Protein AF-A0A8J6K9D9-F1 (afdb_monomer_lite)

Structure (mmCIF, N/CA/C/O backbone):
data_AF-A0A8J6K9D9-F1
#
_entry.id   AF-A0A8J6K9D9-F1
#
loop_
_atom_site.group_PDB
_atom_site.id
_atom_site.type_symbol
_atom_site.label_atom_id
_atom_site.label_alt_id
_atom_site.label_comp_id
_atom_site.label_asym_id
_atom_site.label_entity_id
_atom_site.label_seq_id
_atom_site.pdbx_PDB_ins_code
_atom_site.Cartn_x
_atom_site.Cartn_y
_atom_site.Cartn_z
_atom_site.occupancy
_atom_site.B_iso_or_equiv
_atom_site.auth_seq_id
_atom_site.auth_comp_id
_atom_site.auth_asym_id
_atom_site.auth_atom_id
_atom_site.pdbx_PDB_model_num
ATOM 1 N N . MET A 1 1 ? 5.621 20.923 45.044 1.00 34.06 1 MET A N 1
ATOM 2 C CA . MET A 1 1 ? 5.641 19.474 44.763 1.00 34.06 1 MET A CA 1
ATOM 3 C C . MET A 1 1 ? 4.723 19.268 43.571 1.00 34.06 1 MET A C 1
ATOM 5 O O . MET A 1 1 ? 3.536 19.011 43.728 1.00 34.06 1 MET A O 1
ATOM 9 N N . GLU A 1 2 ? 5.248 19.595 42.393 1.00 29.89 2 GLU A N 1
ATOM 10 C CA . GLU A 1 2 ? 4.516 19.539 41.132 1.00 29.89 2 GLU A CA 1
ATOM 11 C C . GLU A 1 2 ? 4.340 18.068 40.766 1.00 29.89 2 GLU A C 1
ATOM 13 O O . GLU A 1 2 ? 5.304 17.343 40.539 1.00 29.89 2 GLU A O 1
ATOM 18 N N . SER A 1 3 ? 3.091 17.612 40.804 1.00 33.38 3 SER A N 1
ATOM 19 C CA . SER A 1 3 ? 2.685 16.344 40.217 1.00 33.38 3 SER A CA 1
ATOM 20 C C . SER A 1 3 ? 2.949 16.443 38.721 1.00 33.38 3 SER A C 1
ATOM 22 O O . SER A 1 3 ? 2.169 17.082 38.015 1.00 33.38 3 SER A O 1
ATOM 24 N N . GLU A 1 4 ? 4.019 15.807 38.245 1.00 34.53 4 GLU A N 1
ATOM 25 C CA . GLU A 1 4 ? 4.200 15.488 36.833 1.00 34.53 4 GLU A CA 1
ATOM 26 C C . GLU A 1 4 ? 2.882 14.930 36.296 1.00 34.53 4 GLU A C 1
ATOM 28 O O . GLU A 1 4 ? 2.429 13.841 36.664 1.00 34.53 4 GLU A O 1
ATOM 33 N N . ALA A 1 5 ? 2.212 15.729 35.469 1.00 38.12 5 ALA A N 1
ATOM 34 C CA . ALA A 1 5 ? 1.052 15.291 34.733 1.00 38.12 5 ALA A CA 1
ATOM 35 C C . ALA A 1 5 ? 1.533 14.169 33.816 1.00 38.12 5 ALA A C 1
ATOM 37 O O . ALA A 1 5 ? 2.115 14.433 32.766 1.00 38.12 5 ALA A O 1
ATOM 38 N N . ARG A 1 6 ? 1.331 12.914 34.236 1.00 42.56 6 ARG A N 1
ATOM 39 C CA . ARG A 1 6 ? 1.471 11.747 33.363 1.00 42.56 6 ARG A CA 1
ATOM 40 C C . ARG A 1 6 ? 0.695 12.073 32.096 1.00 42.56 6 ARG A C 1
ATOM 42 O O . ARG A 1 6 ? -0.532 12.161 32.141 1.00 42.56 6 ARG A O 1
ATOM 49 N N . CYS A 1 7 ? 1.411 12.336 31.007 1.00 45.34 7 CYS A N 1
ATOM 50 C CA . CYS A 1 7 ? 0.802 12.647 29.728 1.00 45.34 7 CYS A CA 1
ATOM 51 C C . CYS A 1 7 ? -0.131 11.475 29.399 1.00 45.34 7 CYS A C 1
ATOM 53 O O . CYS A 1 7 ? 0.315 10.329 29.324 1.00 45.34 7 CYS A O 1
ATOM 55 N N . ALA A 1 8 ? -1.441 11.727 29.370 1.00 65.12 8 ALA A N 1
ATOM 56 C CA . ALA A 1 8 ? -2.425 10.669 29.211 1.00 65.12 8 ALA A CA 1
ATOM 57 C C . ALA A 1 8 ? -2.228 10.052 27.824 1.00 65.12 8 ALA A C 1
ATOM 59 O O . ALA A 1 8 ? -2.402 10.738 26.820 1.00 65.12 8 ALA A O 1
ATOM 60 N N . ALA A 1 9 ? -1.834 8.778 27.771 1.00 78.25 9 ALA A N 1
ATOM 61 C CA . ALA A 1 9 ? -1.640 8.082 26.506 1.00 78.25 9 ALA A CA 1
ATOM 62 C C . ALA A 1 9 ? -2.929 8.136 25.655 1.00 78.25 9 ALA A C 1
ATOM 64 O O . ALA A 1 9 ? -4.034 8.113 26.219 1.00 78.25 9 ALA A O 1
ATOM 65 N N . PRO A 1 10 ? -2.810 8.230 24.318 1.00 84.69 10 PRO A N 1
ATOM 66 C CA . PRO A 1 10 ? -3.967 8.322 23.438 1.00 84.69 10 PRO A CA 1
ATOM 67 C C . PRO A 1 10 ? -4.852 7.080 23.546 1.00 84.69 10 PRO A C 1
ATOM 69 O O . PRO A 1 10 ? -4.366 5.960 23.671 1.00 84.69 10 PRO A O 1
ATOM 72 N N . LEU A 1 11 ? -6.164 7.280 23.461 1.00 87.12 11 LEU A N 1
ATOM 73 C CA . LEU A 1 11 ? -7.151 6.207 23.522 1.00 87.12 11 LEU A CA 1
ATOM 74 C C . LEU A 1 11 ? -7.176 5.425 22.202 1.00 87.12 11 LEU A C 1
ATOM 76 O O . LEU A 1 11 ? -7.688 5.906 21.191 1.00 87.12 11 LEU A O 1
ATOM 80 N N . ARG A 1 12 ? -6.638 4.205 22.183 1.00 84.75 12 ARG A N 1
ATOM 81 C CA . ARG A 1 12 ? -6.626 3.357 20.978 1.00 84.75 12 ARG A CA 1
ATOM 82 C C . ARG A 1 12 ? -7.582 2.180 21.149 1.00 84.75 12 ARG A C 1
ATOM 84 O O . ARG A 1 12 ? -7.548 1.479 22.160 1.00 84.75 12 ARG A O 1
ATOM 91 N N . VAL A 1 13 ? -8.415 1.928 20.133 1.00 84.62 13 VAL A N 1
ATOM 92 C CA . VAL A 1 13 ? -9.390 0.820 20.147 1.00 84.62 13 VAL A CA 1
ATOM 93 C C . VAL A 1 13 ? -8.676 -0.519 20.324 1.00 84.62 13 VAL A C 1
ATOM 95 O O . VAL A 1 13 ? -9.020 -1.272 21.225 1.00 84.62 13 VAL A O 1
ATOM 98 N N . PHE A 1 14 ? -7.630 -0.786 19.538 1.00 82.00 14 PHE A N 1
ATOM 99 C CA . PHE A 1 14 ? -6.874 -2.038 19.627 1.00 82.00 14 PHE A CA 1
ATOM 100 C C . PHE A 1 14 ? -6.308 -2.299 21.034 1.00 82.00 14 PHE A C 1
ATOM 102 O O . PHE A 1 14 ? -6.502 -3.379 21.590 1.00 82.00 14 PHE A O 1
ATOM 109 N N . GLU A 1 15 ? -5.665 -1.301 21.648 1.00 83.12 15 GLU A N 1
ATOM 110 C CA . GLU A 1 15 ? -5.120 -1.414 23.008 1.00 83.12 15 GLU A CA 1
ATOM 111 C C . GLU A 1 15 ? -6.223 -1.608 24.050 1.00 83.12 15 GLU A C 1
ATOM 113 O O . GLU A 1 15 ? -6.080 -2.443 24.944 1.00 83.12 15 GLU A O 1
ATOM 118 N N . THR A 1 16 ? -7.344 -0.898 23.893 1.00 87.00 16 THR A N 1
ATOM 119 C CA . THR A 1 16 ? -8.537 -1.052 24.734 1.00 87.00 16 THR A CA 1
ATOM 120 C C . THR A 1 16 ? -9.044 -2.489 24.691 1.00 87.00 16 THR A C 1
ATOM 122 O O . THR A 1 16 ? -9.198 -3.119 25.736 1.00 87.00 16 THR A O 1
ATOM 125 N N . LEU A 1 17 ? -9.248 -3.040 23.491 1.00 86.06 17 LEU A N 1
ATOM 126 C CA . LEU A 1 17 ? -9.729 -4.411 23.323 1.00 86.06 17 LEU A CA 1
ATOM 127 C C . LEU A 1 17 ? -8.737 -5.434 23.886 1.00 86.06 17 LEU A C 1
ATOM 129 O O . LEU A 1 17 ? -9.157 -6.394 24.534 1.00 86.06 17 LEU A O 1
ATOM 133 N N . ARG A 1 18 ? -7.430 -5.212 23.699 1.00 85.00 18 ARG A N 1
ATOM 134 C CA . ARG A 1 18 ? -6.374 -6.065 24.261 1.00 85.00 18 ARG A CA 1
ATOM 135 C C . ARG A 1 18 ? -6.422 -6.084 25.789 1.00 85.00 18 ARG A C 1
ATOM 137 O O . ARG A 1 18 ? -6.436 -7.160 26.377 1.00 85.00 18 ARG A O 1
ATOM 144 N N . LEU A 1 19 ? -6.470 -4.913 26.428 1.00 86.69 19 LEU A N 1
ATOM 145 C CA . LEU A 1 19 ? -6.502 -4.779 27.889 1.00 86.69 19 LEU A CA 1
ATOM 146 C C . LEU A 1 19 ? -7.775 -5.378 28.496 1.00 86.69 19 LEU A C 1
ATOM 148 O O . LEU A 1 19 ? -7.697 -6.105 29.487 1.00 86.69 19 LEU A O 1
ATOM 152 N N . LEU A 1 20 ? -8.932 -5.124 27.878 1.00 87.31 20 LEU A N 1
ATOM 153 C CA . LEU A 1 20 ? -10.200 -5.733 28.277 1.00 87.31 20 LEU A CA 1
ATOM 154 C C . LEU A 1 20 ? -10.157 -7.263 28.140 1.00 87.31 20 LEU A C 1
ATOM 156 O O . LEU A 1 20 ? -10.609 -7.979 29.035 1.00 87.31 20 LEU A O 1
ATOM 160 N N . GLY A 1 21 ? -9.575 -7.768 27.048 1.00 86.44 21 GLY A N 1
ATOM 161 C CA . GLY A 1 21 ? -9.359 -9.197 26.825 1.00 86.44 21 GLY A CA 1
ATOM 162 C C . GLY A 1 21 ? -8.484 -9.823 27.909 1.00 86.44 21 GLY A C 1
ATOM 163 O O . GLY A 1 21 ? -8.874 -10.827 28.499 1.00 86.44 21 GLY A O 1
ATOM 164 N N . THR A 1 22 ? -7.349 -9.201 28.240 1.00 84.25 22 THR A N 1
ATOM 165 C CA . THR A 1 22 ? -6.467 -9.662 29.325 1.00 84.25 22 THR A CA 1
ATOM 166 C C . THR A 1 22 ? -7.175 -9.654 30.682 1.00 84.25 22 THR A C 1
ATOM 168 O O . THR A 1 22 ? -7.016 -10.589 31.464 1.00 84.25 22 THR A O 1
ATOM 171 N N . ALA A 1 23 ? -7.982 -8.630 30.969 1.00 84.31 23 ALA A N 1
ATOM 172 C CA . ALA A 1 23 ? -8.730 -8.555 32.221 1.00 84.31 23 ALA A CA 1
ATOM 173 C C . ALA A 1 23 ? -9.795 -9.661 32.343 1.00 84.31 23 ALA A C 1
ATOM 175 O O . ALA A 1 23 ? -9.994 -10.179 33.440 1.00 84.31 23 ALA A O 1
ATOM 176 N N . LEU A 1 24 ? -10.423 -10.061 31.231 1.00 82.19 24 LEU A N 1
ATOM 177 C CA . LEU A 1 24 ? -11.357 -11.193 31.184 1.00 82.19 24 LEU A CA 1
ATOM 178 C C . LEU A 1 24 ? -10.673 -12.566 31.304 1.00 82.19 24 LEU A C 1
ATOM 180 O O . LEU A 1 24 ? -11.309 -13.516 31.750 1.00 82.19 24 LEU A O 1
ATOM 184 N N . GLN A 1 25 ? -9.394 -12.677 30.937 1.00 77.06 25 GLN A N 1
ATOM 185 C CA . GLN A 1 25 ? -8.625 -13.932 30.924 1.00 77.06 25 GLN A CA 1
ATOM 186 C C . GLN A 1 25 ? -8.034 -14.337 32.283 1.00 77.06 25 GLN A C 1
ATOM 188 O O . GLN A 1 25 ? -7.424 -15.395 32.384 1.00 77.06 25 GLN A O 1
ATOM 193 N N . SER A 1 26 ? -8.195 -13.550 33.353 1.00 62.31 26 SER A N 1
ATOM 194 C CA . SER A 1 26 ? -7.623 -13.887 34.673 1.00 62.31 26 SER A CA 1
ATOM 195 C C . SER A 1 26 ? -8.334 -15.032 35.421 1.00 62.31 26 SER A C 1
ATOM 197 O O . SER A 1 26 ? -8.149 -15.180 36.624 1.00 62.31 26 SER A O 1
ATOM 199 N N . SER A 1 27 ? -9.138 -15.827 34.716 1.00 53.22 27 SER A N 1
ATOM 200 C CA . SER A 1 27 ? -9.719 -17.099 35.147 1.00 53.22 27 SER A CA 1
ATOM 201 C C . SER A 1 27 ? -9.076 -18.194 34.293 1.00 53.22 27 SER A C 1
ATOM 203 O O . SER A 1 27 ? -8.923 -18.004 33.092 1.00 53.22 27 SER A O 1
ATOM 205 N N . SER A 1 28 ? -8.651 -19.299 34.901 1.00 52.38 28 SER A N 1
ATOM 206 C CA . SER A 1 28 ? -7.779 -20.372 34.387 1.00 52.38 28 SER A CA 1
ATOM 207 C C . SER A 1 28 ? -8.279 -21.163 33.152 1.00 52.38 28 SER A C 1
ATOM 209 O O . SER A 1 28 ? -8.227 -22.392 33.145 1.00 52.38 28 SER A O 1
ATOM 211 N N . ALA A 1 29 ? -8.743 -20.497 32.093 1.00 46.12 29 ALA A N 1
ATOM 212 C CA . ALA A 1 29 ? -9.270 -21.098 30.869 1.00 46.12 29 ALA A CA 1
ATOM 213 C C . ALA A 1 29 ? -8.557 -20.554 29.611 1.00 46.12 29 ALA A C 1
ATOM 215 O O . ALA A 1 29 ? -8.327 -19.346 29.511 1.00 46.12 29 ALA A O 1
ATOM 216 N N . PRO A 1 30 ? -8.241 -21.396 28.605 1.00 46.53 30 PRO A N 1
ATOM 217 C CA . PRO A 1 30 ? -7.758 -20.918 27.320 1.00 46.53 30 PRO A CA 1
ATOM 218 C C . PRO A 1 30 ? -8.932 -20.503 26.420 1.00 46.53 30 PRO A C 1
ATOM 220 O O . PRO A 1 30 ? -9.792 -21.311 26.080 1.00 46.53 30 PRO A O 1
ATOM 223 N N . SER A 1 31 ? -8.957 -19.238 25.999 1.00 55.81 31 SER A N 1
ATOM 224 C CA . SER A 1 31 ? -9.104 -18.804 24.595 1.00 55.81 31 SER A CA 1
ATOM 225 C C . SER A 1 31 ? -9.381 -17.298 24.504 1.00 55.81 31 SER A C 1
ATOM 227 O O . SER A 1 31 ? -9.876 -16.653 25.427 1.00 55.81 31 SER A O 1
ATOM 229 N N . THR A 1 32 ? -8.984 -16.730 23.370 1.00 64.94 32 THR A N 1
ATOM 230 C CA . THR A 1 32 ? -9.041 -15.320 22.978 1.00 64.94 32 THR A CA 1
ATOM 231 C C . THR A 1 32 ? -10.457 -14.757 23.087 1.00 64.94 32 THR A C 1
ATOM 233 O O . THR A 1 32 ? -11.282 -14.910 22.186 1.00 64.94 32 THR A O 1
ATOM 236 N N . VAL A 1 33 ? -10.754 -14.070 24.190 1.00 60.16 33 VAL A N 1
ATOM 237 C CA . VAL A 1 33 ? -12.019 -13.345 24.317 1.00 60.16 33 VAL A CA 1
ATOM 238 C C . VAL A 1 33 ? -12.046 -12.189 23.318 1.00 60.16 33 VAL A C 1
ATOM 240 O O . VAL A 1 33 ? -11.258 -11.248 23.408 1.00 60.16 33 VAL A O 1
ATOM 243 N N . TRP A 1 34 ? -12.960 -12.280 22.353 1.00 76.75 34 TRP A N 1
ATOM 244 C CA . TRP A 1 34 ? -13.127 -11.301 21.286 1.00 76.75 34 TRP A CA 1
ATOM 245 C C . TRP A 1 34 ? -14.214 -10.288 21.637 1.00 76.75 34 TRP A C 1
ATOM 247 O O . TRP A 1 34 ? -15.398 -10.624 21.748 1.00 76.75 34 TRP A O 1
ATOM 257 N N . PHE A 1 35 ? -13.819 -9.027 21.744 1.00 81.19 35 PHE A N 1
ATOM 258 C CA . PHE A 1 35 ? -14.748 -7.911 21.808 1.00 81.19 35 PHE A CA 1
ATOM 259 C C . PHE A 1 35 ? -15.144 -7.486 20.397 1.00 81.19 35 PHE A C 1
ATOM 261 O O . PHE A 1 35 ? -14.298 -7.227 19.544 1.00 81.19 35 PHE A O 1
ATOM 268 N N . LYS A 1 36 ? -16.448 -7.386 20.154 1.00 82.88 36 LYS A N 1
ATOM 269 C CA . LYS A 1 36 ? -17.002 -6.767 18.951 1.00 82.88 36 LYS A CA 1
ATOM 270 C C . LYS A 1 36 ? -17.314 -5.306 19.230 1.00 82.88 36 LYS A C 1
ATOM 272 O O . LYS A 1 36 ? -17.946 -4.987 20.239 1.00 82.88 36 LYS A O 1
ATOM 277 N N . GLU A 1 37 ? -16.927 -4.440 18.302 1.00 82.25 37 GLU A N 1
ATOM 278 C CA . GLU A 1 37 ? -17.410 -3.064 18.262 1.00 82.25 37 GLU A CA 1
ATOM 279 C C . GLU A 1 37 ? -18.925 -3.029 18.043 1.00 82.25 37 GLU A C 1
ATOM 281 O O . GLU A 1 37 ? -19.524 -3.900 17.397 1.00 82.25 37 GLU A O 1
ATOM 286 N N . SER A 1 38 ? -19.570 -2.017 18.613 1.00 82.88 38 SER A N 1
ATOM 287 C CA . SER A 1 38 ? -21.011 -1.852 18.472 1.00 82.88 38 SER A CA 1
ATOM 288 C C . SER A 1 38 ? -21.385 -1.328 17.095 1.00 82.88 38 SER A C 1
ATOM 290 O O . SER A 1 38 ? -20.950 -0.266 16.670 1.00 82.88 38 SER A O 1
ATOM 292 N N . SER A 1 39 ? -22.304 -2.027 16.430 1.00 82.81 39 SER A N 1
ATOM 293 C CA . SER A 1 39 ? -22.980 -1.504 15.240 1.00 82.81 39 SER A CA 1
ATOM 294 C C . SER A 1 39 ? -23.718 -0.196 15.555 1.00 82.81 39 SER A C 1
ATOM 296 O O . SER A 1 39 ? -24.252 -0.062 16.660 1.00 82.81 39 SER A O 1
ATOM 298 N N . GLN A 1 40 ? -23.926 0.662 14.553 1.00 80.06 40 GLN A N 1
ATOM 299 C CA . GLN A 1 40 ? -24.676 1.925 14.672 1.00 80.06 40 GLN A CA 1
ATOM 300 C C . GLN A 1 40 ? -26.009 1.798 15.437 1.00 80.06 40 GLN A C 1
ATOM 302 O O . GLN A 1 40 ? -26.300 2.602 16.319 1.00 80.06 40 GLN A O 1
ATOM 307 N N . LYS A 1 41 ? -26.785 0.735 15.177 1.00 84.00 41 LYS A N 1
ATOM 308 C CA . LYS A 1 41 ? -28.085 0.477 15.833 1.00 84.00 41 LYS A CA 1
ATOM 309 C C . LYS A 1 41 ? -27.993 0.266 17.352 1.00 84.00 41 LYS A C 1
ATOM 311 O O . LYS A 1 41 ? -28.977 0.457 18.055 1.00 84.00 41 LYS A O 1
ATOM 316 N N . ASN A 1 42 ? -26.823 -0.121 17.861 1.00 84.88 42 ASN A N 1
ATOM 317 C CA . ASN A 1 42 ? -26.604 -0.505 19.256 1.00 84.88 42 ASN A CA 1
ATOM 318 C C . ASN A 1 42 ? -25.796 0.529 20.053 1.00 84.88 42 ASN A C 1
ATOM 320 O O . ASN A 1 42 ? -25.653 0.366 21.267 1.00 84.88 42 ASN A O 1
ATOM 324 N N . LEU A 1 43 ? -25.345 1.617 19.415 1.00 83.44 43 LEU A N 1
ATOM 325 C CA . LEU A 1 43 ? -24.549 2.665 20.058 1.00 83.44 43 LEU A CA 1
ATOM 326 C C . LEU A 1 43 ? -25.282 3.364 21.204 1.00 83.44 43 LEU A C 1
ATOM 328 O O . LEU A 1 43 ? -24.640 4.004 22.013 1.00 83.44 43 LEU A O 1
ATOM 332 N N . ARG A 1 44 ? -26.606 3.273 21.350 1.00 83.44 44 ARG A N 1
ATOM 333 C CA . ARG A 1 44 ? -27.269 3.797 22.564 1.00 83.44 44 ARG A CA 1
ATOM 334 C C . ARG A 1 44 ? -27.066 2.905 23.790 1.00 83.44 44 ARG A C 1
ATOM 336 O O . ARG A 1 44 ? -27.146 3.387 24.911 1.00 83.44 44 ARG A O 1
ATOM 343 N N . SER A 1 45 ? -26.822 1.617 23.565 1.00 84.50 45 SER A N 1
ATOM 344 C CA . SER A 1 45 ? -26.870 0.574 24.593 1.00 84.50 45 SER A CA 1
ATOM 345 C C . SER A 1 45 ? -25.503 0.049 25.022 1.00 84.50 45 SER A C 1
ATOM 347 O O . SER A 1 45 ? -25.393 -0.465 26.129 1.00 84.50 45 SER A O 1
ATOM 349 N N . ARG A 1 46 ? -24.469 0.146 24.178 1.00 89.19 46 ARG A N 1
ATOM 350 C CA . ARG A 1 46 ? -23.113 -0.339 24.478 1.00 89.19 46 ARG A CA 1
ATOM 351 C C . ARG A 1 46 ? -22.080 0.263 23.528 1.00 89.19 46 ARG A C 1
ATOM 353 O O . ARG A 1 46 ? -22.451 0.823 22.495 1.00 89.19 46 ARG A O 1
ATOM 360 N N . ASP A 1 47 ? -20.811 0.122 23.889 1.00 92.12 47 ASP A N 1
ATOM 361 C CA . ASP A 1 47 ? -19.657 0.473 23.056 1.00 92.12 47 ASP A CA 1
ATOM 362 C C . ASP A 1 47 ? -18.974 -0.799 22.543 1.00 92.12 47 ASP A C 1
ATOM 364 O O . ASP A 1 47 ? -18.775 -0.945 21.335 1.00 92.12 47 ASP A O 1
ATOM 368 N N . PHE A 1 48 ? -18.790 -1.794 23.416 1.00 92.50 48 PHE A N 1
ATOM 369 C CA . PHE A 1 48 ? -18.295 -3.121 23.044 1.00 92.50 48 PHE A CA 1
ATOM 370 C C . PHE A 1 48 ? -19.223 -4.239 23.531 1.00 92.50 48 PHE A C 1
ATOM 372 O O . PHE A 1 48 ? -20.002 -4.068 24.473 1.00 92.50 48 PHE A O 1
ATOM 379 N N . LEU A 1 49 ? -19.136 -5.398 22.879 1.00 92.12 49 LEU A N 1
ATOM 380 C CA . LEU A 1 49 ? -19.864 -6.613 23.238 1.00 92.12 49 LEU A CA 1
ATOM 381 C C . LEU A 1 49 ? -18.933 -7.821 23.163 1.00 92.12 49 LEU A C 1
ATOM 383 O O . LEU A 1 49 ? -18.325 -8.057 22.120 1.00 92.12 49 LEU A O 1
ATOM 387 N N . VAL A 1 50 ? -18.927 -8.647 24.204 1.00 91.56 50 VAL A N 1
ATOM 388 C CA . VAL A 1 50 ? -18.473 -10.036 24.095 1.00 91.56 50 VAL A CA 1
ATOM 389 C C . VAL A 1 50 ? -19.706 -10.919 23.914 1.00 91.56 50 VAL A C 1
ATOM 391 O O . VAL A 1 50 ? -20.512 -11.016 24.843 1.00 91.56 50 VAL A O 1
ATOM 394 N N . PRO A 1 51 ? -19.909 -11.542 22.739 1.00 90.38 51 PRO A N 1
ATOM 395 C CA . PRO A 1 51 ? -21.091 -12.361 22.496 1.00 90.38 51 PRO A CA 1
ATOM 396 C C . PRO A 1 51 ? -21.189 -13.534 23.477 1.00 90.38 51 PRO A C 1
ATOM 398 O O . PRO A 1 51 ? -20.178 -14.173 23.769 1.00 90.38 51 PRO A O 1
ATOM 401 N N . ARG A 1 52 ? -22.405 -13.894 23.909 1.00 90.56 52 ARG A N 1
ATOM 402 C CA . ARG A 1 52 ? -22.632 -15.030 24.828 1.00 90.56 52 ARG A CA 1
ATOM 403 C C . ARG A 1 52 ? -22.010 -16.332 24.316 1.00 90.56 52 ARG A C 1
ATOM 405 O O . ARG A 1 52 ? -21.417 -17.072 25.087 1.00 90.56 52 ARG A O 1
ATOM 412 N N . GLY A 1 53 ? -22.092 -16.587 23.008 1.00 87.75 53 GLY A N 1
ATOM 413 C CA . GLY A 1 53 ? -21.457 -17.752 22.382 1.00 87.75 53 GLY A CA 1
ATOM 414 C C . GLY A 1 53 ? -19.932 -17.770 22.528 1.00 87.75 53 GLY A C 1
ATOM 415 O O . GLY A 1 53 ? -19.364 -18.831 22.736 1.00 87.75 53 GLY A O 1
ATOM 416 N N . THR A 1 54 ? -19.277 -16.607 22.490 1.00 87.69 54 THR A N 1
ATOM 417 C CA . THR A 1 54 ? -17.831 -16.479 22.736 1.00 87.69 54 THR A CA 1
ATOM 418 C C . THR A 1 54 ? -17.508 -16.656 24.216 1.00 87.69 54 THR A C 1
ATOM 420 O O . THR A 1 54 ? -16.527 -17.313 24.547 1.00 87.69 54 THR A O 1
ATOM 423 N N . LEU A 1 55 ? -18.352 -16.126 25.110 1.00 88.06 55 LEU A N 1
ATOM 424 C CA . LEU A 1 55 ? -18.187 -16.300 26.555 1.00 88.06 55 LEU A CA 1
ATOM 425 C C . LEU A 1 55 ? -18.246 -17.769 26.975 1.00 88.06 55 LEU A C 1
ATOM 427 O O . LEU A 1 55 ? -17.512 -18.140 27.880 1.00 88.06 55 LEU A O 1
ATOM 431 N N . LYS A 1 56 ? -19.039 -18.610 26.297 1.00 87.81 56 LYS A N 1
ATOM 432 C CA . LYS A 1 56 ? -19.133 -20.055 26.581 1.00 87.81 56 LYS A CA 1
ATOM 433 C C . LYS A 1 56 ? -17.808 -20.813 26.494 1.00 87.81 56 LYS A C 1
ATOM 435 O O . LYS A 1 56 ? -17.677 -21.859 27.118 1.00 87.81 56 LYS A O 1
ATOM 440 N N . ASN A 1 57 ? -16.823 -20.278 25.773 1.00 83.25 57 ASN A N 1
ATOM 441 C CA . ASN A 1 57 ? -15.489 -20.872 25.700 1.00 83.25 57 ASN A CA 1
ATOM 442 C C . ASN A 1 57 ? -14.691 -20.698 27.003 1.00 83.25 57 ASN A C 1
ATOM 444 O O . ASN A 1 57 ? -13.768 -21.464 27.261 1.00 83.25 57 ASN A O 1
ATOM 448 N N . SER A 1 58 ? -15.025 -19.686 27.807 1.00 81.81 58 SER A N 1
ATOM 449 C CA . SER A 1 58 ? -14.311 -19.332 29.044 1.00 81.81 58 SER A CA 1
ATOM 450 C C . SER A 1 58 ? -15.187 -19.459 30.295 1.00 81.81 58 SER A C 1
ATOM 452 O O . SER A 1 58 ? -14.670 -19.653 31.390 1.00 81.81 58 SER A O 1
ATOM 454 N N . PHE A 1 59 ? -16.508 -19.371 30.136 1.00 85.81 59 PHE A N 1
ATOM 455 C CA . PHE A 1 59 ? -17.510 -19.418 31.194 1.00 85.81 59 PHE A CA 1
ATOM 456 C C . PHE A 1 59 ? -18.652 -20.338 30.740 1.00 85.81 59 PHE A C 1
ATOM 458 O O . PHE A 1 59 ? -19.379 -19.945 29.831 1.00 85.81 59 PHE A O 1
ATOM 465 N N . PRO A 1 60 ? -18.841 -21.534 31.328 1.00 83.69 60 PRO A N 1
ATOM 466 C CA . PRO A 1 60 ? -19.770 -22.556 30.820 1.00 83.69 60 PRO A CA 1
ATOM 467 C C . PRO A 1 60 ? -21.195 -22.055 30.538 1.00 83.69 60 PRO A C 1
ATOM 469 O O . PRO A 1 60 ? -21.785 -22.385 29.507 1.00 83.69 60 PRO A O 1
ATOM 472 N N . ASP A 1 61 ? -21.714 -21.176 31.395 1.00 85.94 61 ASP A N 1
ATOM 473 C CA . ASP A 1 61 ? -23.060 -20.616 31.245 1.00 85.94 61 ASP A CA 1
ATOM 474 C C . ASP A 1 61 ? -23.126 -19.465 30.226 1.00 85.94 61 ASP A C 1
ATOM 476 O O . ASP A 1 61 ? -24.205 -19.044 29.803 1.00 85.94 61 ASP A O 1
ATOM 480 N N . GLY A 1 62 ? -21.979 -18.972 29.757 1.00 86.75 62 GLY A N 1
ATOM 481 C CA . GLY A 1 62 ? -21.858 -17.754 28.957 1.00 86.75 62 GLY A CA 1
ATOM 482 C C . GLY A 1 62 ? -22.044 -16.479 29.787 1.00 86.75 62 GLY A C 1
ATOM 483 O O . GLY A 1 62 ? -22.402 -15.434 29.236 1.00 86.75 62 GLY A O 1
ATOM 484 N N . GLU A 1 63 ? -21.835 -16.573 31.100 1.00 89.06 63 GLU A N 1
ATOM 485 C CA . GLU A 1 63 ? -22.011 -15.488 32.065 1.00 89.06 63 GLU A CA 1
ATOM 486 C C . GLU A 1 63 ? -20.701 -15.186 32.773 1.00 89.06 63 GLU A C 1
ATOM 488 O O . GLU A 1 63 ? -19.989 -16.092 33.203 1.00 89.06 63 GLU A O 1
ATOM 493 N N . VAL A 1 64 ? -20.364 -13.902 32.850 1.00 88.88 64 VAL A N 1
ATOM 494 C CA . VAL A 1 64 ? -19.111 -13.461 33.460 1.00 88.88 64 VAL A CA 1
ATOM 495 C C . VAL A 1 64 ? -19.320 -13.310 34.970 1.00 88.88 64 VAL A C 1
ATOM 497 O O . VAL A 1 64 ? -20.256 -12.613 35.369 1.00 88.88 64 VAL A O 1
ATOM 500 N N . PRO A 1 65 ? -18.467 -13.919 35.814 1.00 90.50 65 PRO A N 1
ATOM 501 C CA . PRO A 1 65 ? -18.544 -13.780 37.265 1.00 90.50 65 PRO A CA 1
ATOM 502 C C . PRO A 1 65 ? -18.536 -12.316 37.732 1.00 90.50 65 PRO A C 1
ATOM 504 O O . PRO A 1 65 ? -17.879 -11.456 37.136 1.00 90.50 65 PRO A O 1
ATOM 507 N N . ALA A 1 66 ? -19.267 -12.024 38.811 1.00 90.69 66 ALA A N 1
ATOM 508 C CA . ALA A 1 66 ? -19.458 -10.658 39.304 1.00 90.69 66 ALA A CA 1
ATOM 509 C C . ALA A 1 66 ? -18.139 -9.974 39.709 1.00 90.69 66 ALA A C 1
ATOM 511 O O . ALA A 1 66 ? -17.957 -8.787 39.451 1.00 90.69 66 ALA A O 1
ATOM 512 N N . ASP A 1 67 ? -17.195 -10.721 40.278 1.00 89.88 67 ASP A N 1
ATOM 513 C CA . ASP A 1 67 ? -15.853 -10.246 40.629 1.00 89.88 67 ASP A CA 1
ATOM 514 C C . ASP A 1 67 ? -15.049 -9.812 39.392 1.00 89.88 67 ASP A C 1
ATOM 516 O O . ASP A 1 67 ? -14.371 -8.782 39.416 1.00 89.88 67 ASP A O 1
ATOM 520 N N . VAL A 1 68 ? -15.184 -10.533 38.275 1.00 88.62 68 VAL A N 1
ATOM 521 C CA . VAL A 1 68 ? -14.560 -10.167 36.996 1.00 88.62 68 VAL A CA 1
ATOM 522 C C . VAL A 1 68 ? -15.226 -8.921 36.399 1.00 88.62 68 VAL A C 1
ATOM 524 O O . VAL A 1 68 ? -14.535 -8.046 35.873 1.00 88.62 68 VAL A O 1
ATOM 527 N N . ILE A 1 69 ? -16.553 -8.790 36.513 1.00 91.12 69 ILE A N 1
ATOM 528 C CA . ILE A 1 69 ? -17.292 -7.589 36.084 1.00 91.12 69 ILE A CA 1
ATOM 529 C C . ILE A 1 69 ? -16.845 -6.353 36.879 1.00 91.12 69 ILE A C 1
ATOM 531 O O . ILE A 1 69 ? -16.598 -5.301 36.281 1.00 91.12 69 ILE A O 1
ATOM 535 N N . GLU A 1 70 ? -16.709 -6.466 38.201 1.00 90.44 70 GLU A N 1
ATOM 536 C CA . GLU A 1 70 ? -16.211 -5.373 39.046 1.00 90.44 70 GLU A CA 1
ATOM 537 C C . GLU A 1 70 ? -14.759 -5.024 38.706 1.00 90.44 70 GLU A C 1
ATOM 539 O O . GLU A 1 70 ? -14.432 -3.848 38.525 1.00 90.44 70 GLU A O 1
ATOM 544 N N . LYS A 1 71 ? -13.905 -6.034 38.497 1.00 89.50 71 LYS A N 1
ATOM 545 C CA . LYS A 1 71 ? -12.524 -5.829 38.045 1.00 89.50 71 LYS A CA 1
ATOM 546 C C . LYS A 1 71 ? -12.468 -5.043 36.736 1.00 89.50 71 LYS A C 1
ATOM 548 O O . LYS A 1 71 ? -11.703 -4.085 36.646 1.00 89.50 71 LYS A O 1
ATOM 553 N N . LEU A 1 72 ? -13.295 -5.403 35.751 1.00 89.81 72 LEU A N 1
ATOM 554 C CA . LEU A 1 72 ? -13.399 -4.672 34.486 1.00 89.81 72 LEU A CA 1
ATOM 555 C C . LEU A 1 72 ? -13.848 -3.226 34.697 1.00 89.81 72 LEU A C 1
ATOM 557 O O . LEU A 1 72 ? -13.277 -2.331 34.086 1.00 89.81 72 LEU A O 1
ATOM 561 N N . ARG A 1 73 ? -14.834 -2.978 35.566 1.00 90.75 73 ARG A N 1
ATOM 562 C CA . ARG A 1 73 ? -15.313 -1.616 35.854 1.00 90.75 73 ARG A CA 1
ATOM 563 C C . ARG A 1 73 ? -14.246 -0.761 36.543 1.00 90.75 73 ARG A C 1
ATOM 565 O O . ARG A 1 73 ? -14.155 0.430 36.269 1.00 90.75 73 ARG A O 1
ATOM 572 N N . SER A 1 74 ? -13.428 -1.367 37.403 1.00 90.69 74 SER A N 1
ATOM 573 C CA . SER A 1 74 ? -12.312 -0.698 38.088 1.00 90.69 74 SER A CA 1
ATOM 574 C C . SER A 1 74 ? -11.027 -0.593 37.257 1.00 90.69 74 SER A C 1
ATOM 576 O O . SER A 1 74 ? -10.036 -0.039 37.734 1.00 90.69 74 SER A O 1
ATOM 578 N N . LEU A 1 75 ? -11.006 -1.150 36.040 1.00 89.50 75 LEU A N 1
ATOM 579 C CA . LEU A 1 75 ? -9.797 -1.223 35.232 1.00 89.50 75 LEU A CA 1
ATOM 580 C C . LEU A 1 75 ? -9.350 0.188 34.828 1.00 89.50 75 LEU A C 1
ATOM 582 O O . LEU A 1 75 ? -10.064 0.911 34.138 1.00 89.50 75 LEU A O 1
ATOM 586 N N . ALA A 1 76 ? -8.138 0.556 35.236 1.00 88.44 76 ALA A N 1
ATOM 587 C CA . ALA A 1 76 ? -7.506 1.817 34.880 1.00 88.44 76 ALA A CA 1
ATOM 588 C C . ALA A 1 76 ? -6.095 1.543 34.359 1.00 88.44 76 ALA A C 1
ATOM 590 O O . ALA A 1 76 ? -5.253 0.980 35.058 1.00 88.44 76 ALA A O 1
ATOM 591 N N . ALA A 1 77 ? -5.840 1.941 33.118 1.00 86.75 77 ALA A N 1
ATOM 592 C CA . ALA A 1 77 ? -4.540 1.823 32.476 1.00 86.75 77 ALA A CA 1
ATOM 593 C C . ALA A 1 77 ? -4.332 3.007 31.518 1.00 86.75 77 ALA A C 1
ATOM 595 O O . ALA A 1 77 ? -5.315 3.542 30.999 1.00 86.75 77 ALA A O 1
ATOM 596 N N . PRO A 1 78 ? -3.082 3.431 31.258 1.00 84.50 78 PRO A N 1
ATOM 597 C CA . PRO A 1 78 ? -2.805 4.408 30.208 1.00 84.50 78 PRO A CA 1
ATOM 598 C C . PRO A 1 78 ? -3.417 3.967 28.869 1.00 84.50 78 PRO A C 1
ATOM 600 O O . PRO A 1 78 ? -3.302 2.801 28.501 1.00 84.50 78 PRO A O 1
ATOM 603 N N . GLY A 1 79 ? -4.089 4.883 28.165 1.00 82.31 79 GLY A N 1
ATOM 604 C CA . GLY A 1 79 ? -4.722 4.606 26.868 1.00 82.31 79 GLY A CA 1
ATOM 605 C C . GLY A 1 79 ? -6.059 3.854 26.944 1.00 82.31 79 GLY A C 1
ATOM 606 O O . GLY A 1 79 ? -6.739 3.729 25.926 1.00 82.31 79 GLY A O 1
ATOM 607 N N . LEU A 1 80 ? -6.482 3.394 28.129 1.00 88.56 80 LEU A N 1
ATOM 608 C CA . LEU A 1 80 ? -7.787 2.765 28.319 1.00 88.56 80 LEU A CA 1
ATOM 609 C C . LEU A 1 80 ? -8.861 3.831 28.606 1.00 88.56 80 LEU A C 1
ATOM 611 O O . LEU A 1 80 ? -8.719 4.591 29.569 1.00 88.56 80 LEU A O 1
ATOM 615 N N . PRO A 1 81 ? -9.952 3.894 27.821 1.00 91.56 81 PRO A N 1
ATOM 616 C CA . PRO A 1 81 ? -11.056 4.794 28.113 1.00 91.56 81 PRO A CA 1
ATOM 617 C C . PRO A 1 81 ? -11.750 4.392 29.424 1.00 91.56 81 PRO A C 1
ATOM 619 O O . PRO A 1 81 ? -11.928 3.197 29.672 1.00 91.56 81 PRO A O 1
ATOM 622 N N . PRO A 1 82 ? -12.196 5.358 30.248 1.00 92.50 82 PRO A N 1
ATOM 623 C CA . PRO A 1 82 ? -12.929 5.061 31.472 1.00 92.50 82 PRO A CA 1
ATOM 624 C C . PRO A 1 82 ? -14.199 4.265 31.167 1.00 92.50 82 PRO A C 1
ATOM 626 O O . PRO A 1 82 ? -14.984 4.625 30.286 1.00 92.50 82 PRO A O 1
ATOM 629 N N . ILE A 1 83 ? -14.406 3.183 31.913 1.00 93.56 83 ILE A N 1
ATOM 630 C CA . ILE A 1 83 ? -15.560 2.299 31.766 1.00 93.56 83 ILE A CA 1
ATOM 631 C C . ILE A 1 83 ? -16.651 2.771 32.722 1.00 93.56 83 ILE A C 1
ATOM 633 O O . ILE A 1 83 ? -16.439 2.872 33.927 1.00 93.56 83 ILE A O 1
ATOM 637 N N . LYS A 1 84 ? -17.836 3.053 32.180 1.00 93.94 84 LYS A N 1
ATOM 638 C CA . LYS A 1 84 ? -19.014 3.431 32.964 1.00 93.94 84 LYS A CA 1
ATOM 639 C C . LYS A 1 84 ? -19.714 2.202 33.526 1.00 93.94 84 LYS A C 1
ATOM 641 O O . LYS A 1 84 ? -19.990 2.156 34.716 1.00 93.94 84 LYS A O 1
ATOM 646 N N . ASN A 1 85 ? -20.008 1.218 32.672 1.00 93.25 85 ASN A N 1
ATOM 647 C CA . ASN A 1 85 ? -20.721 0.004 33.065 1.00 93.25 85 ASN A CA 1
ATOM 648 C C . ASN A 1 85 ? -20.204 -1.230 32.319 1.00 93.25 85 ASN A C 1
ATOM 650 O O . ASN A 1 85 ? -19.833 -1.159 31.149 1.00 93.25 85 ASN A O 1
ATOM 654 N N . CYS A 1 86 ? -20.313 -2.375 32.988 1.00 93.75 86 CYS A N 1
ATOM 655 C CA . CYS A 1 86 ? -20.202 -3.708 32.407 1.00 93.75 86 CYS A CA 1
ATOM 656 C C . CYS A 1 86 ? -21.476 -4.467 32.791 1.00 93.75 86 CYS A C 1
ATOM 658 O O . CYS A 1 86 ? -21.754 -4.606 33.982 1.00 93.75 86 CYS A O 1
ATOM 660 N N . LEU A 1 87 ? -22.278 -4.882 31.809 1.00 93.06 87 LEU A N 1
ATOM 661 C CA . LEU A 1 87 ? -23.616 -5.441 32.030 1.00 93.06 87 LEU A CA 1
ATOM 662 C C . LEU A 1 87 ? -23.739 -6.815 31.376 1.00 93.06 87 LEU A C 1
ATOM 664 O O . LEU A 1 87 ? -23.512 -6.955 30.174 1.00 93.06 87 LEU A O 1
ATOM 668 N N . GLN A 1 88 ? -24.145 -7.815 32.154 1.00 92.69 88 GLN A N 1
ATOM 669 C CA . GLN A 1 88 ? -24.535 -9.116 31.622 1.00 92.69 88 GLN A CA 1
ATOM 670 C C . GLN A 1 88 ? -25.911 -8.998 30.945 1.00 92.69 88 GLN A C 1
ATOM 672 O O . GLN A 1 88 ? -26.828 -8.373 31.476 1.00 92.69 88 GLN A O 1
ATOM 677 N N . SER A 1 89 ? -26.056 -9.590 29.762 1.00 91.19 89 SER A N 1
ATOM 678 C CA . SER A 1 89 ? -27.310 -9.633 29.005 1.00 91.19 89 SER A CA 1
ATOM 679 C C . SER A 1 89 ? -27.461 -10.967 28.272 1.00 91.19 89 SER A C 1
ATOM 681 O O . SER A 1 89 ? -26.515 -11.754 28.188 1.00 91.19 89 SER A O 1
ATOM 683 N N . GLU A 1 90 ? -28.624 -11.205 27.666 1.00 90.31 90 GLU A N 1
ATOM 684 C CA . GLU A 1 90 ? -28.847 -12.373 26.799 1.00 90.31 90 GLU A CA 1
ATOM 685 C C . GLU A 1 90 ? -27.864 -12.422 25.618 1.00 90.31 90 GLU A C 1
ATOM 687 O O . GLU A 1 90 ? -27.404 -13.493 25.223 1.00 90.31 90 GLU A O 1
ATOM 692 N N . ALA A 1 91 ? -27.475 -11.255 25.092 1.00 89.12 91 ALA A N 1
ATOM 693 C CA . ALA A 1 91 ? -26.509 -11.146 24.003 1.00 89.12 91 ALA A CA 1
ATOM 694 C C . ALA A 1 91 ? -25.060 -11.434 24.444 1.00 89.12 91 ALA A C 1
ATOM 696 O O . ALA A 1 91 ? -24.204 -11.661 23.585 1.00 89.12 91 ALA A O 1
ATOM 697 N N . GLY A 1 92 ? -24.781 -11.440 25.752 1.00 92.06 92 GLY A N 1
ATOM 698 C CA . GLY A 1 92 ? -23.453 -11.585 26.350 1.00 92.06 92 GLY A CA 1
ATOM 699 C C . GLY A 1 92 ? -23.079 -10.398 27.242 1.00 92.06 92 GLY A C 1
ATOM 700 O O . GLY A 1 92 ? -23.960 -9.731 27.791 1.00 92.06 92 GLY A O 1
ATOM 701 N N . LEU A 1 93 ? -21.779 -10.123 27.375 1.00 93.38 93 LEU A N 1
ATOM 702 C CA . LEU A 1 93 ? -21.255 -9.04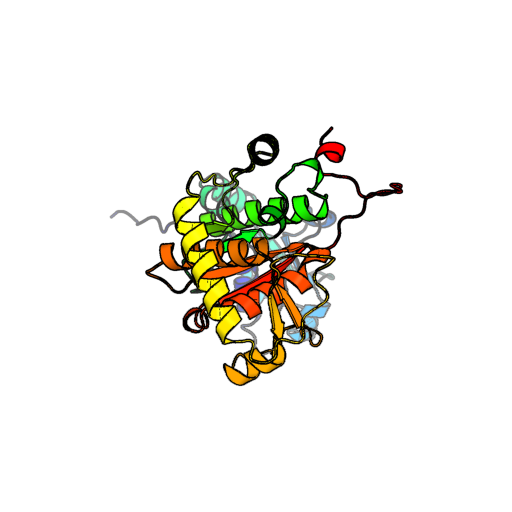4 28.218 1.00 93.38 93 LEU A CA 1
ATOM 703 C C . LEU A 1 93 ? -21.163 -7.736 27.425 1.00 93.38 93 LEU A C 1
ATOM 705 O O . LEU A 1 93 ? -20.409 -7.634 26.454 1.00 93.38 93 LEU A O 1
ATOM 709 N N . LEU A 1 94 ? -21.905 -6.724 27.862 1.00 94.19 94 LEU A N 1
ATOM 710 C CA . LEU A 1 94 ? -21.896 -5.374 27.305 1.00 94.19 94 LEU A CA 1
ATOM 711 C C . LEU A 1 94 ? -20.902 -4.507 28.076 1.00 94.19 94 LEU A C 1
ATOM 713 O O . LEU A 1 94 ? -20.940 -4.487 29.304 1.00 94.19 94 LEU A O 1
ATOM 717 N N . VAL A 1 95 ? -20.082 -3.735 27.368 1.00 93.75 95 VAL A N 1
ATOM 718 C CA . VAL A 1 95 ? -19.218 -2.710 27.968 1.00 93.75 95 VAL A CA 1
ATOM 719 C C . VAL A 1 95 ? -19.667 -1.339 27.482 1.00 93.75 95 VAL A C 1
ATOM 721 O O . VAL A 1 95 ? -19.821 -1.114 26.277 1.00 93.75 95 VAL A O 1
ATOM 724 N N . GLN A 1 96 ? -19.891 -0.433 28.428 1.00 94.25 96 GLN A N 1
ATOM 725 C CA . GLN A 1 96 ? -20.218 0.969 28.201 1.00 94.25 96 GLN A CA 1
ATOM 726 C C . GLN A 1 96 ? -19.090 1.837 28.744 1.00 94.25 96 GLN A C 1
ATOM 728 O O . GLN A 1 96 ? -18.744 1.750 29.922 1.00 94.25 96 GLN A O 1
ATOM 733 N N . LEU A 1 97 ? -18.557 2.708 27.904 1.00 93.81 97 LEU A N 1
ATOM 734 C CA . LEU A 1 97 ? -17.576 3.713 28.276 1.00 93.81 97 LEU A CA 1
ATOM 735 C C . LEU A 1 97 ? -18.268 4.920 28.919 1.00 93.81 97 LEU A C 1
ATOM 737 O O . LEU A 1 97 ? -19.421 5.247 28.615 1.00 93.81 97 LEU A O 1
ATOM 741 N N . ASP A 1 98 ? -17.549 5.637 29.776 1.00 93.94 98 ASP A N 1
ATOM 742 C CA . ASP A 1 98 ? -17.933 6.987 30.182 1.00 93.94 98 ASP A CA 1
ATOM 743 C C . ASP A 1 98 ? -17.655 7.942 29.016 1.00 93.94 98 ASP A C 1
ATOM 745 O O . ASP A 1 98 ? -16.612 8.592 28.928 1.00 93.94 98 ASP A O 1
ATOM 749 N N . ARG A 1 99 ? -18.599 7.990 28.069 1.00 92.81 99 ARG A N 1
ATOM 750 C CA . ARG A 1 99 ? -18.466 8.789 26.845 1.00 92.81 99 ARG A CA 1
ATOM 751 C C . ARG A 1 99 ? -18.184 10.261 27.128 1.00 92.81 99 ARG A C 1
ATOM 753 O O . ARG A 1 99 ? -17.254 10.770 26.514 1.00 92.81 99 ARG A O 1
ATOM 760 N N . PRO A 1 100 ? -18.901 10.966 28.030 1.00 94.94 100 PRO A N 1
ATOM 761 C CA . PRO A 1 100 ? -18.539 12.338 28.377 1.00 94.94 100 PRO A CA 1
ATOM 762 C C . PRO A 1 100 ? -17.086 12.497 28.834 1.00 94.94 100 PRO A C 1
ATOM 764 O O . PRO A 1 100 ? -16.456 13.500 28.500 1.00 94.94 100 PRO A O 1
ATOM 767 N N . ALA A 1 101 ? -16.533 11.554 29.602 1.00 93.06 101 ALA A N 1
ATOM 768 C CA . ALA A 1 101 ? -15.119 11.589 29.975 1.00 93.06 101 ALA A CA 1
ATOM 769 C C . ALA A 1 101 ? -14.190 11.320 28.780 1.00 93.06 101 ALA A C 1
ATOM 771 O O . ALA A 1 101 ? -13.256 12.091 28.562 1.00 93.06 101 ALA A O 1
ATOM 772 N N . VAL A 1 102 ? -14.490 10.303 27.965 1.00 92.50 102 VAL A N 1
ATOM 773 C CA . VAL A 1 102 ? -13.741 9.976 26.738 1.00 92.50 102 VAL A CA 1
ATOM 774 C C . VAL A 1 102 ? -13.708 11.160 25.771 1.00 92.50 102 VAL A C 1
ATOM 776 O O . VAL A 1 102 ? -12.633 11.574 25.344 1.00 92.50 102 VAL A O 1
ATOM 779 N N . PHE A 1 103 ? -14.862 11.761 25.466 1.00 93.44 103 PHE A N 1
ATOM 780 C CA . PHE A 1 103 ? -14.951 12.924 24.581 1.00 93.44 103 PHE A CA 1
ATOM 781 C C . PHE A 1 103 ? -14.159 14.108 25.129 1.00 93.44 103 PHE A C 1
ATOM 783 O O . PHE A 1 103 ? -13.416 14.729 24.377 1.00 93.44 103 PHE A O 1
ATOM 790 N N . ARG A 1 104 ? -14.255 14.401 26.433 1.00 93.88 104 ARG A N 1
ATOM 791 C CA . ARG A 1 104 ? -13.446 15.463 27.054 1.00 93.88 104 ARG A CA 1
ATOM 792 C C . ARG A 1 104 ? -11.949 15.195 26.918 1.00 93.88 104 ARG A C 1
ATOM 794 O O . ARG A 1 104 ? -11.207 16.129 26.641 1.00 93.88 104 ARG A O 1
ATOM 801 N N . GLN A 1 105 ? -11.506 13.950 27.092 1.00 90.94 105 GLN A N 1
ATOM 802 C CA . GLN A 1 105 ? -10.098 13.582 26.937 1.00 90.94 105 GLN A CA 1
ATOM 803 C C . GLN A 1 105 ? -9.622 13.755 25.490 1.00 90.94 105 GLN A C 1
ATOM 805 O O . GLN A 1 105 ? -8.585 14.374 25.272 1.00 90.94 105 GLN A O 1
ATOM 810 N N . VAL A 1 106 ? -10.383 13.253 24.512 1.00 91.75 106 VAL A N 1
ATOM 811 C CA . VAL A 1 106 ? -10.037 13.373 23.085 1.00 91.75 106 VAL A CA 1
ATOM 812 C C . VAL A 1 106 ? -10.032 14.833 22.641 1.00 91.75 106 VAL A C 1
ATOM 814 O O . VAL A 1 106 ? -9.100 15.264 21.976 1.00 91.75 106 VAL A O 1
ATOM 817 N N . LEU A 1 107 ? -11.041 15.615 23.029 1.00 92.62 107 LEU A N 1
ATOM 818 C CA . LEU A 1 107 ? -11.138 17.025 22.644 1.00 92.62 107 LEU A CA 1
ATOM 819 C C . LEU A 1 107 ? -10.101 17.913 23.345 1.00 92.62 107 LEU A C 1
ATOM 821 O O . LEU A 1 107 ? -9.794 18.987 22.837 1.00 92.62 107 LEU A O 1
ATOM 825 N N . LYS A 1 108 ? -9.556 17.483 24.492 1.00 92.94 108 LYS A N 1
ATOM 826 C CA . LYS A 1 108 ? -8.482 18.201 25.192 1.00 92.94 108 LYS A CA 1
ATOM 827 C C . LYS A 1 108 ? -7.169 18.169 24.409 1.00 92.94 108 LYS A C 1
ATOM 829 O O . LYS A 1 108 ? -6.467 19.174 24.387 1.00 92.94 108 LYS A O 1
ATOM 834 N N . ASP A 1 109 ? -6.842 17.033 23.801 1.00 88.81 109 ASP A N 1
ATOM 835 C CA . ASP A 1 109 ? -5.715 16.901 22.879 1.00 88.81 109 ASP A CA 1
ATOM 836 C C . ASP A 1 109 ? -6.021 15.817 21.843 1.00 88.81 109 ASP A C 1
ATOM 838 O O . ASP A 1 109 ? -5.909 14.617 22.110 1.00 88.81 109 ASP A O 1
ATOM 842 N N . PHE A 1 110 ? -6.433 16.257 20.653 1.00 89.56 110 PHE A N 1
ATOM 843 C CA . PHE A 1 110 ? -6.764 15.353 19.558 1.00 89.56 110 PHE A CA 1
ATOM 844 C C . PHE A 1 110 ? -5.568 15.077 18.631 1.00 89.56 110 PHE A C 1
ATOM 846 O O . PHE A 1 110 ? -5.638 14.198 17.768 1.00 89.56 110 PHE A O 1
ATOM 853 N N . THR A 1 111 ? -4.456 15.793 18.815 1.00 87.62 111 THR A N 1
ATOM 854 C CA . THR A 1 111 ? -3.253 15.719 17.973 1.00 87.62 111 THR A CA 1
ATOM 855 C C . THR A 1 111 ? -2.698 14.296 17.836 1.00 87.62 111 THR A C 1
ATOM 857 O O . THR A 1 111 ? -2.368 13.897 16.716 1.00 87.62 111 THR A O 1
ATOM 860 N N . PRO A 1 112 ? -2.647 13.470 18.903 1.00 85.00 112 PRO A N 1
ATOM 861 C CA . PRO A 1 112 ? -2.179 12.088 18.802 1.00 85.00 112 PRO A CA 1
ATOM 862 C C . PRO A 1 112 ? -3.020 11.197 17.876 1.00 85.00 112 PRO A C 1
ATOM 864 O O . PRO A 1 112 ? -2.518 10.184 17.389 1.00 85.00 112 PRO A O 1
ATOM 867 N N . TYR A 1 113 ? -4.288 11.547 17.634 1.00 84.50 113 TYR A N 1
ATOM 868 C CA . TYR A 1 113 ? -5.186 10.793 16.750 1.00 84.50 1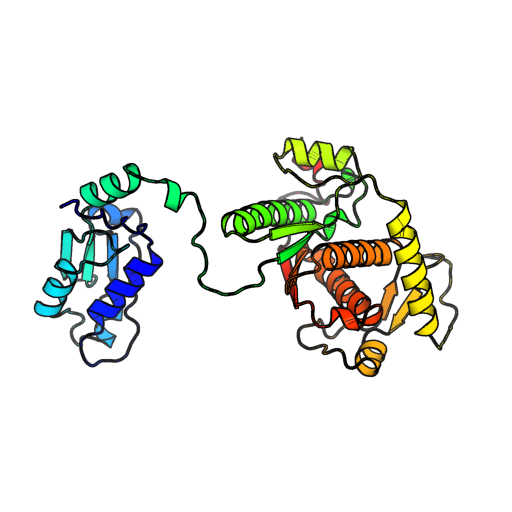13 TYR A CA 1
ATOM 869 C C . TYR A 1 113 ? -5.091 11.236 15.289 1.00 84.50 113 TYR A C 1
ATOM 871 O O . TYR A 1 113 ? -5.571 10.518 14.418 1.00 84.50 113 TYR A O 1
ATOM 879 N N . LEU A 1 114 ? -4.456 12.381 15.014 1.00 83.00 114 LEU A N 1
ATOM 880 C CA . LEU A 1 114 ? -4.166 12.832 13.650 1.00 83.00 114 LEU A CA 1
ATOM 881 C C . LEU A 1 114 ? -3.007 12.058 13.019 1.00 83.00 114 LEU A C 1
ATOM 883 O O . LEU A 1 114 ? -2.841 12.081 11.804 1.00 83.00 114 LEU A O 1
ATOM 887 N N . ARG A 1 115 ? -2.195 11.382 13.840 1.00 78.31 115 ARG A N 1
ATOM 888 C CA . ARG A 1 115 ? -1.088 10.554 13.371 1.00 78.31 115 ARG A CA 1
ATOM 889 C C . ARG A 1 115 ? -1.476 9.075 13.414 1.00 78.31 115 ARG A C 1
ATOM 891 O O . ARG A 1 115 ? -2.093 8.627 14.398 1.00 78.31 115 ARG A O 1
ATOM 898 N N . PRO A 1 116 ? -1.094 8.289 12.391 1.00 75.25 116 PRO A N 1
ATOM 899 C CA . PRO A 1 116 ? -1.171 6.843 12.472 1.00 75.25 116 PRO A CA 1
ATOM 900 C C . PRO A 1 116 ? -0.413 6.371 13.720 1.00 75.25 116 PRO A C 1
ATOM 902 O O . PRO A 1 116 ? 0.564 7.008 14.125 1.00 75.25 116 PRO A O 1
ATOM 905 N N . PRO A 1 117 ? -0.855 5.288 14.374 1.00 70.00 117 PRO A N 1
ATOM 906 C CA . PRO A 1 117 ? -0.097 4.731 15.481 1.00 70.00 117 PRO A CA 1
ATOM 907 C C . PRO A 1 117 ? 1.313 4.386 14.989 1.00 70.00 117 PRO A C 1
ATOM 909 O O . PRO A 1 117 ? 1.468 3.676 13.991 1.00 70.00 117 PRO A O 1
ATOM 912 N N . SER A 1 118 ? 2.330 4.910 15.675 1.00 65.38 118 SER A N 1
ATOM 913 C CA . SER A 1 118 ? 3.709 4.481 15.470 1.00 65.38 118 SER A CA 1
ATOM 914 C C . SER A 1 118 ? 3.766 2.997 15.801 1.00 65.38 118 SER A C 1
ATOM 916 O O . SER A 1 118 ? 3.496 2.598 16.935 1.00 65.38 118 SER A O 1
ATOM 918 N N . SER A 1 119 ? 4.040 2.162 14.803 1.00 58.56 119 SER A N 1
ATOM 919 C CA . SER A 1 119 ? 4.3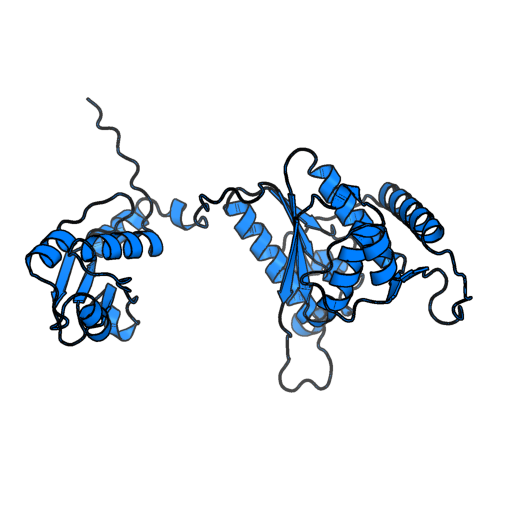05 0.757 15.065 1.00 58.56 119 SER A CA 1
ATOM 920 C C . SER A 1 119 ? 5.574 0.680 15.908 1.00 58.56 119 SER A C 1
ATOM 922 O O . SER A 1 119 ? 6.603 1.221 15.515 1.00 58.56 119 SER A O 1
ATOM 924 N N . ALA A 1 120 ? 5.516 -0.009 17.048 1.00 54.78 120 ALA A N 1
ATOM 925 C CA . ALA A 1 120 ? 6.722 -0.389 17.785 1.00 54.78 120 ALA A CA 1
ATOM 926 C C . ALA A 1 120 ? 7.619 -1.348 16.971 1.00 54.78 120 ALA A C 1
ATOM 928 O O . ALA A 1 120 ? 8.744 -1.621 17.378 1.00 54.78 120 ALA A O 1
ATOM 929 N N . ASP A 1 121 ? 7.121 -1.854 15.834 1.00 57.12 121 ASP A N 1
ATOM 930 C CA . ASP A 1 121 ? 7.893 -2.649 14.890 1.00 57.12 121 ASP A CA 1
ATOM 931 C C . ASP A 1 121 ? 9.015 -1.826 14.257 1.00 57.12 121 ASP A C 1
ATOM 933 O O . ASP A 1 121 ? 8.791 -0.819 13.574 1.00 57.12 121 ASP A O 1
ATOM 937 N N . SER A 1 122 ? 10.225 -2.350 14.435 1.00 59.00 122 SER A N 1
ATOM 938 C CA . SER A 1 122 ? 11.491 -1.955 13.823 1.00 59.00 122 SER A CA 1
ATOM 939 C C . SER A 1 122 ? 11.529 -2.273 12.322 1.00 59.00 122 SER A C 1
ATOM 941 O O . SER A 1 122 ? 12.489 -2.860 11.820 1.00 59.00 122 SER A O 1
ATOM 943 N N . GLY A 1 123 ? 10.457 -1.954 11.591 1.00 65.12 123 GLY A N 1
ATOM 944 C CA . GLY A 1 123 ? 10.511 -1.925 10.133 1.00 65.12 123 GLY A CA 1
ATOM 945 C C . GLY A 1 123 ? 11.604 -0.950 9.679 1.00 65.12 123 GLY A C 1
ATOM 946 O O . GLY A 1 123 ? 11.970 -0.059 10.447 1.00 65.12 123 GLY A O 1
ATOM 947 N N . PRO A 1 124 ? 12.116 -1.073 8.448 1.00 70.12 124 PRO A N 1
ATOM 948 C CA . PRO A 1 124 ? 13.174 -0.195 7.956 1.00 70.12 124 PRO A CA 1
ATOM 949 C C . PRO A 1 124 ? 12.758 1.267 8.080 1.00 70.12 124 PRO A C 1
ATOM 951 O O . PRO A 1 124 ? 11.588 1.608 7.887 1.00 70.12 124 PRO A O 1
ATOM 954 N N . ASP A 1 125 ? 13.705 2.126 8.437 1.00 85.50 125 ASP A N 1
ATOM 955 C CA . ASP A 1 125 ? 13.446 3.559 8.591 1.00 85.50 125 ASP A CA 1
ATOM 956 C C . ASP A 1 125 ? 13.338 4.275 7.249 1.00 85.50 125 ASP A C 1
ATOM 958 O O . ASP A 1 125 ? 12.732 5.342 7.175 1.00 85.50 125 ASP A O 1
ATOM 962 N N . VAL A 1 126 ? 13.835 3.645 6.180 1.00 91.38 126 VAL A N 1
ATOM 963 C CA . VAL A 1 126 ? 13.749 4.152 4.814 1.00 91.38 126 VAL A CA 1
ATOM 964 C C . VAL 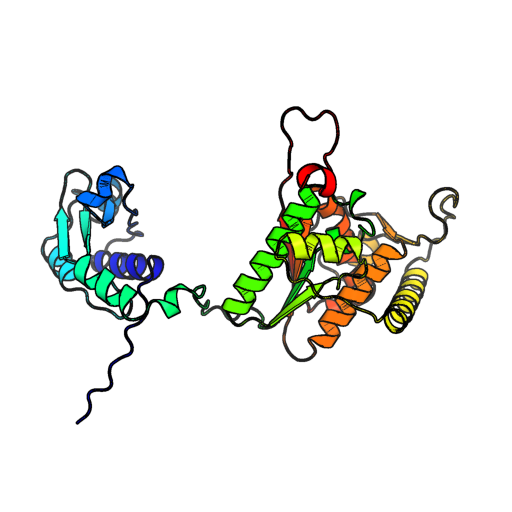A 1 126 ? 12.877 3.246 3.947 1.00 91.38 126 VAL A C 1
ATOM 966 O O . VAL A 1 126 ? 13.120 2.042 3.828 1.00 91.38 126 VAL A O 1
ATOM 969 N N . VAL A 1 127 ? 11.883 3.843 3.290 1.00 93.38 127 VAL A N 1
ATOM 970 C CA . VAL A 1 127 ? 11.021 3.180 2.308 1.00 93.38 127 VAL A CA 1
ATOM 971 C C . VAL A 1 127 ? 11.150 3.881 0.962 1.00 93.38 127 VAL A C 1
ATOM 973 O O . VAL A 1 127 ? 10.961 5.091 0.853 1.00 93.38 127 VAL A O 1
ATOM 976 N N . ILE A 1 128 ? 11.436 3.114 -0.082 1.00 94.81 128 ILE A N 1
ATOM 977 C CA . ILE A 1 128 ? 11.422 3.587 -1.465 1.00 94.81 128 ILE A CA 1
ATOM 978 C C . ILE A 1 128 ? 10.102 3.131 -2.084 1.00 94.81 128 ILE A C 1
ATOM 980 O O . ILE A 1 128 ? 9.882 1.940 -2.294 1.00 94.81 128 ILE A O 1
ATOM 984 N N . LEU A 1 129 ? 9.207 4.076 -2.351 1.00 96.38 129 LEU A N 1
ATOM 985 C CA . LEU A 1 129 ? 7.935 3.834 -3.021 1.00 96.38 129 LEU A CA 1
ATOM 986 C C . LEU A 1 129 ? 8.125 3.950 -4.527 1.00 96.38 129 LEU A C 1
ATOM 988 O O . LEU A 1 129 ? 8.172 5.047 -5.084 1.00 96.38 129 LEU A O 1
ATOM 992 N N . ASN A 1 130 ? 8.220 2.797 -5.176 1.00 95.94 130 ASN A N 1
ATOM 993 C CA . ASN A 1 130 ? 8.282 2.698 -6.622 1.00 95.94 130 ASN A CA 1
ATOM 994 C C . ASN A 1 130 ? 6.862 2.679 -7.202 1.00 95.94 130 ASN A C 1
ATOM 996 O O . ASN A 1 130 ? 6.172 1.667 -7.110 1.00 95.94 130 ASN A O 1
ATOM 1000 N N . CYS A 1 131 ? 6.427 3.776 -7.812 1.00 95.12 131 CYS A N 1
ATOM 1001 C CA . CYS A 1 131 ? 5.181 3.852 -8.563 1.00 95.12 131 CYS A CA 1
ATOM 1002 C C . CYS A 1 131 ? 5.442 3.433 -10.016 1.00 95.12 131 CYS A C 1
ATOM 1004 O O . CYS A 1 131 ? 5.781 4.264 -10.861 1.00 95.12 131 CYS A O 1
ATOM 1006 N N . ALA A 1 132 ? 5.296 2.135 -10.302 1.00 93.00 132 ALA A N 1
ATOM 1007 C CA . ALA A 1 132 ? 5.599 1.566 -11.619 1.00 93.00 132 ALA A CA 1
ATOM 1008 C C . ALA A 1 132 ? 4.906 2.294 -12.791 1.00 93.00 132 ALA A C 1
ATOM 1010 O O . ALA A 1 132 ? 5.594 2.603 -13.767 1.00 93.00 132 ALA A O 1
ATOM 1011 N N . PRO A 1 133 ? 3.617 2.689 -12.692 1.00 90.69 133 PRO A N 1
ATOM 1012 C CA . PRO A 1 133 ? 2.948 3.356 -13.805 1.00 90.69 133 PRO A CA 1
ATOM 1013 C C . PRO A 1 133 ? 3.569 4.698 -14.213 1.00 90.69 133 PRO A C 1
ATOM 1015 O O . PRO A 1 133 ? 3.379 5.133 -15.346 1.00 90.69 133 PRO A O 1
ATOM 1018 N N . LEU A 1 134 ? 4.302 5.376 -13.327 1.00 90.50 134 LEU A N 1
ATOM 1019 C CA . LEU A 1 134 ? 4.919 6.669 -13.640 1.00 90.50 134 LEU A CA 1
ATOM 1020 C C . LEU A 1 134 ? 6.263 6.538 -14.376 1.00 90.50 134 LEU A C 1
ATOM 1022 O O . LEU A 1 134 ? 6.786 7.544 -14.850 1.00 90.50 134 LEU A O 1
ATOM 1026 N N . HIS A 1 135 ? 6.835 5.332 -14.500 1.00 87.81 135 HIS A N 1
ATOM 1027 C CA . HIS A 1 135 ? 8.067 5.130 -15.281 1.00 87.81 135 HIS A CA 1
ATOM 1028 C C . HIS A 1 135 ? 7.800 5.099 -16.784 1.00 87.81 135 HIS A C 1
ATOM 1030 O O . HIS A 1 135 ? 8.534 5.731 -17.546 1.00 87.81 135 HIS A O 1
ATOM 1036 N N . SER A 1 136 ? 6.748 4.391 -17.195 1.00 71.88 136 SER A N 1
ATOM 1037 C CA . SER A 1 136 ? 6.470 4.079 -18.604 1.00 71.88 136 SER A CA 1
ATOM 1038 C C . SER A 1 136 ? 5.539 5.094 -19.277 1.00 71.88 136 SER A C 1
ATOM 1040 O O . SER A 1 136 ? 5.579 5.268 -20.494 1.00 71.88 136 SER A O 1
ATOM 1042 N N . ASN A 1 137 ? 4.701 5.794 -18.505 1.00 64.69 137 ASN A N 1
ATOM 1043 C CA . ASN A 1 137 ? 3.674 6.682 -19.051 1.00 64.69 137 ASN A CA 1
ATOM 1044 C C . ASN A 1 137 ? 4.168 8.128 -19.137 1.00 64.69 137 ASN A C 1
ATOM 1046 O O . ASN A 1 137 ? 4.048 8.913 -18.198 1.00 64.69 137 ASN A O 1
ATOM 1050 N N . LYS A 1 138 ? 4.714 8.477 -20.305 1.00 67.50 138 LYS A N 1
ATOM 1051 C CA . LYS A 1 138 ? 5.277 9.807 -20.589 1.00 67.50 138 LYS A CA 1
ATOM 1052 C C . LYS A 1 138 ? 4.225 10.838 -21.035 1.00 67.50 138 LYS A C 1
ATOM 1054 O O . LYS A 1 138 ? 4.553 12.012 -21.144 1.00 67.50 138 LYS A O 1
ATOM 1059 N N . ALA A 1 139 ? 2.980 10.414 -21.272 1.00 80.38 139 ALA A N 1
ATOM 1060 C CA . ALA A 1 139 ? 1.868 11.265 -21.698 1.00 80.38 139 ALA A CA 1
ATOM 1061 C C . ALA A 1 139 ? 0.615 10.993 -20.856 1.00 80.38 139 ALA A C 1
ATOM 1063 O O . ALA A 1 139 ? 0.342 9.842 -20.500 1.00 80.38 139 ALA A O 1
ATOM 1064 N N . LEU A 1 140 ? -0.170 12.040 -20.583 1.00 82.88 140 LEU A N 1
ATOM 1065 C CA . LEU A 1 140 ? -1.382 11.937 -19.763 1.00 82.88 140 LEU A CA 1
ATOM 1066 C C . LEU A 1 140 ? -2.420 10.973 -20.369 1.00 82.88 140 LEU A C 1
ATOM 1068 O O . LEU A 1 140 ? -3.046 10.206 -19.643 1.00 82.88 140 LEU A O 1
ATOM 1072 N N . GLU A 1 141 ? -2.539 10.943 -21.697 1.00 83.94 141 GLU A N 1
ATOM 1073 C CA . GLU A 1 141 ? -3.470 10.062 -22.419 1.00 83.94 141 GLU A CA 1
ATOM 1074 C C . GLU A 1 141 ? -3.127 8.567 -22.305 1.00 83.94 141 GLU A C 1
ATOM 1076 O O . GLU A 1 141 ? -3.991 7.713 -22.492 1.00 83.94 141 GLU A O 1
ATOM 1081 N N . ALA A 1 142 ? -1.881 8.222 -21.967 1.00 84.94 142 ALA A N 1
ATOM 1082 C CA . ALA A 1 142 ? -1.477 6.832 -21.745 1.00 84.94 142 ALA A CA 1
ATOM 1083 C C . ALA A 1 142 ? -1.828 6.335 -20.329 1.00 84.94 142 ALA A C 1
ATOM 1085 O O . ALA A 1 142 ? -1.849 5.127 -20.067 1.00 84.94 142 ALA A O 1
ATOM 1086 N N . LEU A 1 143 ? -2.128 7.247 -19.395 1.00 87.94 143 LEU A N 1
ATOM 1087 C CA . LEU A 1 143 ? -2.507 6.880 -18.037 1.00 87.94 143 LEU A CA 1
ATOM 1088 C C . LEU A 1 143 ? -3.941 6.339 -18.017 1.00 87.94 143 LEU A C 1
ATOM 1090 O O . LEU A 1 143 ? -4.909 7.043 -18.294 1.00 87.94 143 LEU A O 1
ATOM 1094 N N . ARG A 1 144 ? -4.069 5.060 -17.655 1.00 89.69 144 ARG A N 1
ATOM 1095 C CA . ARG A 1 144 ? -5.346 4.373 -17.426 1.00 89.69 144 ARG A CA 1
ATOM 1096 C C . ARG A 1 144 ? -5.807 4.565 -15.984 1.00 89.69 144 ARG A C 1
ATOM 1098 O O . ARG A 1 144 ? -4.997 4.795 -15.088 1.00 89.69 144 ARG A O 1
ATOM 1105 N N . LEU A 1 145 ? -7.089 4.335 -15.712 1.00 90.88 145 LEU A N 1
ATOM 1106 C CA . LEU A 1 145 ? -7.620 4.423 -14.343 1.00 90.88 145 LEU A CA 1
ATOM 1107 C C . LEU A 1 145 ? -6.959 3.463 -13.341 1.00 90.88 145 LEU A C 1
ATOM 1109 O O . LEU A 1 145 ? -6.840 3.803 -12.163 1.00 90.88 145 LEU A O 1
ATOM 1113 N N . SER A 1 146 ? -6.497 2.286 -13.778 1.00 91.50 146 SER A N 1
ATOM 1114 C CA . SER A 1 146 ? -5.713 1.391 -12.916 1.00 91.50 146 SER A CA 1
ATOM 1115 C C . SER A 1 146 ? -4.359 2.002 -12.533 1.00 91.50 146 SER A C 1
ATOM 1117 O O . SER A 1 146 ? -3.937 1.865 -11.384 1.00 91.50 146 SER A O 1
ATOM 1119 N N . HIS A 1 147 ? -3.730 2.758 -13.441 1.00 92.25 147 HIS A N 1
ATOM 1120 C CA . HIS A 1 147 ? -2.517 3.526 -13.155 1.00 92.25 147 HIS A CA 1
ATOM 1121 C C . HIS A 1 147 ? -2.810 4.647 -12.150 1.00 92.25 147 HIS A C 1
ATOM 1123 O O . HIS A 1 147 ? -2.094 4.770 -11.161 1.00 92.25 147 HIS A O 1
ATOM 1129 N N . LEU A 1 148 ? -3.897 5.409 -12.329 1.00 91.75 148 LEU A N 1
ATOM 1130 C CA . LEU A 1 148 ? -4.287 6.453 -11.370 1.00 91.75 148 LEU A CA 1
ATOM 1131 C C . LEU A 1 148 ? -4.565 5.891 -9.975 1.00 91.75 148 LEU A C 1
ATOM 1133 O O . LEU A 1 148 ? -4.130 6.475 -8.986 1.00 91.75 148 LEU A O 1
ATOM 1137 N N . ARG A 1 149 ? -5.228 4.733 -9.874 1.00 93.88 149 ARG A N 1
ATOM 1138 C CA . ARG A 1 149 ? -5.414 4.046 -8.589 1.00 93.88 149 ARG A CA 1
ATOM 1139 C C . ARG A 1 149 ? -4.073 3.752 -7.914 1.00 93.88 149 ARG A C 1
ATOM 1141 O O . ARG A 1 149 ? -3.936 4.008 -6.721 1.00 93.88 149 ARG A O 1
ATOM 1148 N N . ALA A 1 150 ? -3.106 3.218 -8.656 1.00 94.75 150 ALA A N 1
ATOM 1149 C CA . ALA A 1 150 ? -1.777 2.936 -8.124 1.00 94.75 150 ALA A CA 1
ATOM 1150 C C . ALA A 1 150 ? -1.046 4.220 -7.691 1.00 94.75 150 ALA A C 1
ATOM 1152 O O . ALA A 1 150 ? -0.448 4.231 -6.619 1.00 94.75 150 ALA A O 1
ATOM 1153 N N . VAL A 1 151 ? -1.158 5.315 -8.451 1.00 93.81 151 VAL A N 1
ATOM 1154 C CA . VAL A 1 151 ? -0.583 6.621 -8.078 1.00 93.81 151 VAL A CA 1
ATOM 1155 C C . VAL A 1 151 ? -1.215 7.171 -6.794 1.00 93.81 151 VAL A C 1
ATOM 1157 O O . VAL A 1 151 ? -0.491 7.542 -5.875 1.00 93.81 151 VAL A O 1
ATOM 1160 N N . LEU A 1 152 ? -2.548 7.159 -6.682 1.00 94.56 152 LEU A N 1
ATOM 1161 C CA . LEU A 1 152 ? -3.267 7.616 -5.483 1.00 94.56 152 LEU A CA 1
ATOM 1162 C C . LEU A 1 152 ? -2.908 6.787 -4.243 1.00 94.56 152 LEU A C 1
ATOM 1164 O O . LEU A 1 152 ? -2.735 7.331 -3.154 1.00 94.56 152 LEU A O 1
ATOM 1168 N N . ILE A 1 153 ? -2.779 5.467 -4.401 1.00 96.25 153 ILE A N 1
ATOM 1169 C CA . ILE A 1 153 ? -2.346 4.581 -3.315 1.00 96.25 153 ILE A CA 1
ATOM 1170 C C . ILE A 1 153 ? -0.895 4.875 -2.929 1.00 96.25 153 ILE A C 1
ATOM 1172 O O . ILE A 1 153 ? -0.596 4.919 -1.738 1.00 96.25 153 ILE A O 1
ATOM 1176 N N . ALA A 1 154 ? -0.007 5.091 -3.902 1.00 96.00 154 ALA A N 1
ATOM 1177 C CA . ALA A 1 154 ? 1.389 5.419 -3.636 1.00 96.00 154 ALA A CA 1
ATOM 1178 C C . ALA A 1 154 ? 1.527 6.753 -2.887 1.00 96.00 154 ALA A C 1
ATOM 1180 O O . ALA A 1 154 ? 2.284 6.826 -1.921 1.00 96.00 154 ALA A O 1
ATOM 1181 N N . ASP A 1 155 ? 0.771 7.779 -3.285 1.00 95.31 155 ASP A N 1
ATOM 1182 C CA . ASP A 1 155 ? 0.755 9.079 -2.611 1.00 95.31 155 ASP A CA 1
ATOM 1183 C C . ASP A 1 155 ? 0.225 8.978 -1.175 1.00 95.31 155 ASP A C 1
ATOM 1185 O O . ASP A 1 155 ? 0.907 9.375 -0.227 1.00 95.31 155 ASP A O 1
ATOM 1189 N N . HIS A 1 156 ? -0.937 8.342 -0.997 1.00 94.56 156 HIS A N 1
ATOM 1190 C CA . HIS A 1 156 ? -1.519 8.142 0.327 1.00 94.56 156 HIS A CA 1
ATOM 1191 C C . HIS A 1 156 ? -0.589 7.344 1.248 1.00 94.56 156 HIS A C 1
ATOM 1193 O O . HIS A 1 156 ? -0.407 7.692 2.415 1.00 94.56 156 HIS A O 1
ATOM 1199 N N . LEU A 1 157 ? 0.020 6.275 0.730 1.00 94.81 157 LEU A N 1
ATOM 1200 C CA . LEU A 1 157 ? 0.928 5.446 1.508 1.00 94.81 157 LEU A CA 1
ATOM 1201 C C . LEU A 1 157 ? 2.200 6.202 1.891 1.00 94.81 157 LEU A C 1
ATOM 1203 O O . LEU A 1 157 ? 2.689 6.025 3.005 1.00 94.81 157 LEU A O 1
ATOM 1207 N N . ALA A 1 158 ? 2.715 7.055 1.004 1.00 94.25 158 ALA A N 1
ATOM 1208 C CA . ALA A 1 158 ? 3.845 7.913 1.319 1.00 94.25 158 ALA A CA 1
ATOM 1209 C C . ALA A 1 158 ? 3.536 8.817 2.515 1.00 94.25 158 ALA A C 1
ATOM 1211 O O . ALA A 1 158 ? 4.322 8.860 3.459 1.00 94.25 158 ALA A O 1
ATOM 1212 N N . GLU A 1 159 ? 2.365 9.456 2.512 1.00 92.44 159 GLU A N 1
ATOM 1213 C CA . GLU A 1 159 ? 1.929 10.318 3.611 1.00 92.44 159 GLU A CA 1
ATOM 1214 C C . GLU A 1 159 ? 1.760 9.531 4.917 1.00 92.44 159 GLU A C 1
ATOM 1216 O O . GLU A 1 159 ? 2.290 9.921 5.957 1.00 92.44 159 GLU A O 1
ATOM 1221 N N . VAL A 1 160 ? 1.095 8.372 4.873 1.00 90.94 160 VAL A N 1
ATOM 1222 C CA . VAL A 1 160 ? 0.913 7.515 6.057 1.00 90.94 160 VAL A CA 1
ATOM 1223 C C . VAL A 1 160 ? 2.259 7.074 6.639 1.00 90.94 160 VAL A C 1
ATOM 1225 O O . VAL A 1 160 ? 2.455 7.171 7.851 1.00 90.94 160 VAL A O 1
ATOM 1228 N N . LEU A 1 161 ? 3.197 6.628 5.801 1.00 90.69 161 LEU A N 1
ATOM 1229 C CA . LEU A 1 161 ? 4.529 6.201 6.236 1.00 90.69 161 LEU A CA 1
ATOM 1230 C C . LEU A 1 161 ? 5.342 7.372 6.808 1.00 90.69 161 LEU A C 1
ATOM 1232 O O . LEU A 1 161 ? 5.982 7.222 7.851 1.00 90.69 161 LEU A O 1
ATOM 1236 N N . THR A 1 162 ? 5.281 8.554 6.190 1.00 90.56 162 THR A N 1
ATOM 1237 C CA . THR A 1 162 ? 5.925 9.765 6.720 1.00 90.56 162 THR A CA 1
ATOM 1238 C C . THR A 1 162 ? 5.338 10.171 8.071 1.00 90.56 162 THR A C 1
ATOM 1240 O O . THR A 1 162 ? 6.091 10.449 9.006 1.00 90.56 162 THR A O 1
ATOM 1243 N N . LEU A 1 163 ? 4.014 10.114 8.240 1.00 87.38 163 LEU A N 1
ATOM 1244 C CA . LEU A 1 163 ? 3.362 10.381 9.527 1.00 87.38 163 LEU A CA 1
ATOM 1245 C C . LEU A 1 163 ? 3.698 9.332 10.603 1.00 87.38 163 LEU A C 1
ATOM 1247 O O . LEU A 1 163 ? 3.615 9.636 11.795 1.00 87.38 163 LEU A O 1
ATOM 1251 N N . GLN A 1 164 ? 4.103 8.123 10.202 1.00 86.12 164 GLN A N 1
ATOM 1252 C CA . GLN A 1 164 ? 4.660 7.092 11.089 1.00 86.12 164 GLN A CA 1
ATOM 1253 C C . GLN A 1 164 ? 6.142 7.314 11.432 1.00 86.12 164 GLN A C 1
ATOM 1255 O O . GLN A 1 164 ? 6.702 6.542 12.211 1.00 86.12 164 GLN A O 1
ATOM 1260 N N . GLY A 1 165 ? 6.767 8.365 10.896 1.00 86.69 165 GLY A N 1
ATOM 1261 C CA . GLY A 1 165 ? 8.168 8.709 11.131 1.00 86.69 165 GLY A CA 1
ATOM 1262 C C . GLY A 1 165 ? 9.151 8.028 10.179 1.00 86.69 165 GLY A C 1
ATOM 1263 O O . GLY A 1 165 ? 10.347 8.040 10.453 1.00 86.69 165 GLY A O 1
ATOM 1264 N N . LYS A 1 166 ? 8.679 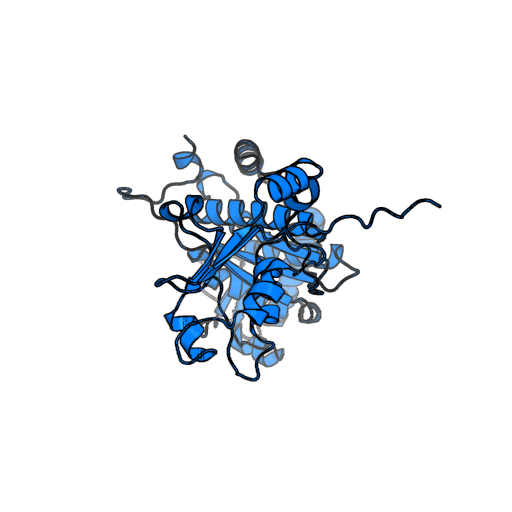7.424 9.081 1.00 88.69 166 LYS A N 1
ATOM 1265 C CA . LYS A 1 166 ? 9.546 6.810 8.066 1.00 88.69 166 LYS A CA 1
ATOM 1266 C C . LYS A 1 166 ? 10.032 7.841 7.052 1.00 88.69 166 LYS A C 1
ATOM 1268 O O . LYS A 1 166 ? 9.286 8.729 6.636 1.00 88.69 166 LYS A O 1
ATOM 1273 N N . HIS A 1 167 ? 11.269 7.680 6.598 1.00 91.44 167 HIS A N 1
ATOM 1274 C CA . HIS A 1 167 ? 11.820 8.424 5.473 1.00 91.44 167 HIS A CA 1
ATOM 1275 C C . HIS A 1 167 ? 11.362 7.776 4.168 1.00 91.44 167 HIS A C 1
ATOM 1277 O O . HIS A 1 167 ? 11.666 6.614 3.904 1.00 91.44 167 HIS A O 1
ATOM 1283 N N . VAL A 1 168 ? 10.617 8.520 3.351 1.00 93.12 168 VAL A N 1
ATOM 1284 C CA . VAL A 1 168 ? 9.997 7.987 2.135 1.00 93.12 168 VAL A CA 1
ATOM 1285 C C . VAL A 1 168 ? 10.577 8.652 0.893 1.00 93.12 168 VAL A C 1
ATOM 1287 O O . VAL A 1 168 ? 10.480 9.867 0.731 1.00 93.12 168 VAL A O 1
ATOM 1290 N N . TYR A 1 169 ? 11.117 7.845 -0.018 1.00 93.19 169 TYR A N 1
ATOM 1291 C CA . TYR A 1 169 ? 11.544 8.277 -1.349 1.00 93.19 169 TYR A CA 1
ATOM 1292 C C . TYR A 1 169 ? 10.508 7.826 -2.376 1.00 93.19 169 TYR A C 1
ATOM 1294 O O . TYR A 1 169 ? 10.224 6.638 -2.483 1.00 93.19 169 TYR A O 1
ATOM 1302 N N . ARG A 1 170 ? 9.943 8.759 -3.143 1.00 93.88 170 ARG A N 1
ATOM 1303 C CA . ARG A 1 170 ? 8.998 8.455 -4.227 1.00 93.88 170 ARG A CA 1
ATOM 1304 C C . ARG A 1 170 ? 9.762 8.343 -5.547 1.00 93.88 170 ARG A C 1
ATOM 1306 O O . ARG A 1 170 ? 10.542 9.234 -5.880 1.00 93.88 170 ARG A O 1
ATOM 1313 N N . VAL A 1 171 ? 9.548 7.255 -6.280 1.00 93.00 171 VAL A N 1
ATOM 1314 C CA . VAL A 1 171 ? 10.251 6.943 -7.533 1.00 93.00 171 VAL A CA 1
ATOM 1315 C C . VAL A 1 171 ? 9.226 6.525 -8.592 1.00 93.00 171 VAL A C 1
ATOM 1317 O O . VAL A 1 171 ? 8.354 5.720 -8.277 1.00 93.00 171 VAL A O 1
ATOM 1320 N N . PRO A 1 172 ? 9.306 7.026 -9.835 1.00 91.12 172 PRO A N 1
ATOM 1321 C CA . PRO A 1 172 ? 10.272 7.998 -10.332 1.00 91.12 172 PRO A CA 1
ATOM 1322 C C . PRO A 1 172 ? 9.908 9.413 -9.878 1.00 91.12 172 PRO A C 1
ATOM 1324 O O . PRO A 1 172 ? 8.765 9.683 -9.522 1.00 91.12 172 PRO A O 1
ATOM 1327 N N . ALA A 1 173 ? 10.868 10.333 -9.936 1.00 84.62 173 ALA A N 1
ATOM 1328 C CA . ALA A 1 173 ? 10.508 11.740 -10.019 1.00 84.62 173 ALA A CA 1
ATOM 1329 C C . ALA A 1 173 ? 9.793 11.981 -11.354 1.00 84.62 173 ALA A C 1
ATOM 1331 O O . ALA A 1 173 ? 10.232 11.471 -12.387 1.00 84.62 173 ALA A O 1
ATOM 1332 N N . ALA A 1 174 ? 8.683 12.707 -11.322 1.00 70.31 174 ALA A N 1
ATOM 1333 C CA . ALA A 1 174 ? 7.977 13.129 -12.509 1.00 70.31 174 ALA A CA 1
ATOM 1334 C C . ALA A 1 174 ? 8.897 14.007 -13.375 1.00 70.31 174 ALA A C 1
ATOM 1336 O O . ALA A 1 174 ? 9.774 14.724 -12.887 1.00 70.31 174 ALA A O 1
ATOM 1337 N N . PHE A 1 175 ? 8.751 13.838 -14.684 1.00 69.00 175 PHE A N 1
ATOM 1338 C CA . PHE A 1 175 ? 9.567 14.494 -15.706 1.00 69.00 175 PHE A CA 1
ATOM 1339 C C . PHE A 1 175 ? 8.705 15.058 -16.847 1.00 69.00 175 PHE A C 1
ATOM 1341 O O . PHE A 1 175 ? 9.231 15.654 -17.783 1.00 69.00 175 PHE A O 1
ATOM 1348 N N . CYS A 1 176 ? 7.385 14.843 -16.798 1.00 74.38 176 CYS A N 1
ATOM 1349 C CA . CYS A 1 176 ? 6.430 15.323 -17.790 1.00 74.38 176 CYS A CA 1
ATOM 1350 C C . CYS A 1 176 ? 5.523 16.376 -17.155 1.00 74.38 176 CYS A C 1
ATOM 1352 O O . CYS A 1 176 ? 4.752 16.062 -16.248 1.00 74.38 176 CYS A O 1
ATOM 1354 N N . THR A 1 177 ? 5.585 17.601 -17.672 1.00 79.88 177 THR A N 1
ATOM 1355 C CA . THR A 1 177 ? 4.844 18.758 -17.151 1.00 79.88 177 THR A CA 1
ATOM 1356 C C . THR A 1 177 ? 3.326 18.561 -17.185 1.00 79.88 177 THR A C 1
ATOM 1358 O O . THR A 1 177 ? 2.628 19.053 -16.302 1.00 79.88 177 THR A O 1
ATOM 1361 N N . GLU A 1 178 ? 2.797 17.810 -18.158 1.00 86.31 178 GLU A N 1
ATOM 1362 C CA . GLU A 1 178 ? 1.366 17.479 -18.237 1.00 86.31 178 GLU A CA 1
ATOM 1363 C C . GLU A 1 178 ? 0.929 16.554 -17.098 1.00 86.31 178 GLU A C 1
ATOM 1365 O O . GLU A 1 178 ? -0.082 16.803 -16.442 1.00 86.31 178 GLU A O 1
ATOM 1370 N N . VAL A 1 179 ? 1.709 15.498 -16.841 1.00 85.94 179 VAL A N 1
ATOM 1371 C CA . VAL A 1 179 ? 1.436 14.553 -15.753 1.00 85.94 179 VAL A CA 1
ATOM 1372 C C . VAL A 1 179 ? 1.604 15.255 -14.407 1.00 85.94 179 VAL A C 1
ATOM 1374 O O . VAL A 1 179 ? 0.740 15.122 -13.549 1.00 85.94 179 VAL A O 1
ATOM 1377 N N . GLU A 1 180 ? 2.648 16.064 -14.232 1.00 87.44 180 GLU A N 1
ATOM 1378 C CA . GLU A 1 180 ? 2.851 16.876 -13.022 1.00 87.44 180 GLU A CA 1
ATOM 1379 C C . GLU A 1 180 ? 1.692 17.841 -12.761 1.00 87.44 180 GLU A C 1
ATOM 1381 O O . GLU A 1 180 ? 1.188 17.924 -11.636 1.00 87.44 180 GLU A O 1
ATOM 1386 N N . GLY A 1 181 ? 1.240 18.547 -13.801 1.00 88.94 181 GLY A N 1
ATOM 1387 C CA . GLY A 1 181 ? 0.096 19.449 -13.719 1.00 88.94 181 GLY A CA 1
ATOM 1388 C C . GLY A 1 181 ? -1.185 18.710 -13.340 1.00 88.94 181 GLY A C 1
ATOM 1389 O O . GLY A 1 181 ? -1.916 19.160 -12.457 1.00 88.94 181 GLY A O 1
ATOM 1390 N N . PHE A 1 182 ? -1.428 17.546 -13.944 1.00 89.50 182 PHE A N 1
ATOM 1391 C CA . PHE A 1 182 ? -2.573 16.698 -13.620 1.00 89.50 182 PHE A CA 1
ATOM 1392 C C . PHE A 1 182 ? -2.533 16.180 -12.173 1.00 89.50 182 PHE A C 1
ATOM 1394 O O . PHE A 1 182 ? -3.520 16.298 -11.449 1.00 89.50 182 PHE A O 1
ATOM 1401 N N . LEU A 1 183 ? -1.388 15.665 -11.711 1.00 91.19 183 LEU A N 1
ATOM 1402 C CA . LEU A 1 183 ? -1.225 15.219 -10.323 1.00 91.19 183 LEU A CA 1
ATOM 1403 C C . LEU A 1 183 ? -1.438 16.375 -9.335 1.00 91.19 183 LEU A C 1
ATOM 1405 O O . LEU A 1 183 ? -2.130 16.208 -8.330 1.00 91.19 183 LEU A O 1
ATOM 1409 N N . SER A 1 184 ? -0.945 17.569 -9.661 1.00 91.00 184 SER A N 1
ATOM 1410 C CA . SER A 1 184 ? -1.153 18.767 -8.840 1.00 91.00 184 SER A CA 1
ATOM 1411 C C . SER A 1 184 ? -2.634 19.157 -8.739 1.00 91.00 184 SER A C 1
ATOM 1413 O O . SER A 1 184 ? -3.090 19.535 -7.660 1.00 91.00 184 SER A O 1
ATOM 1415 N N . GLN A 1 185 ? -3.415 19.020 -9.820 1.00 91.62 185 GLN A N 1
ATOM 1416 C CA . GLN A 1 185 ? -4.872 19.248 -9.796 1.00 91.62 185 GLN A CA 1
ATOM 1417 C C . GLN A 1 185 ? -5.609 18.264 -8.878 1.00 91.62 185 GLN A C 1
ATOM 1419 O O . GLN A 1 185 ? -6.631 18.618 -8.292 1.00 91.62 185 GLN A O 1
ATOM 1424 N N . LEU A 1 186 ? -5.072 17.053 -8.710 1.00 90.88 186 LEU A N 1
ATOM 1425 C CA . LEU A 1 186 ? -5.576 16.048 -7.772 1.00 90.88 186 LEU A CA 1
ATOM 1426 C C . LEU A 1 186 ? -5.110 16.273 -6.323 1.00 90.88 186 LEU A C 1
ATOM 1428 O O . LEU A 1 186 ? -5.495 15.511 -5.439 1.00 90.88 186 LEU A O 1
ATOM 1432 N N . GLY A 1 187 ? -4.289 17.297 -6.069 1.00 91.75 187 GLY A N 1
ATOM 1433 C CA . GLY A 1 187 ? -3.693 17.555 -4.757 1.00 91.75 187 GLY A CA 1
ATOM 1434 C C . GLY A 1 187 ? -2.526 16.626 -4.410 1.00 91.75 187 GLY A C 1
ATOM 1435 O O . GLY A 1 187 ? -2.147 16.549 -3.245 1.00 91.75 187 GLY A O 1
ATOM 1436 N N . ILE A 1 188 ? -1.958 15.928 -5.397 1.00 92.38 188 ILE A N 1
ATOM 1437 C CA . ILE A 1 188 ? -0.845 14.991 -5.213 1.00 92.38 188 ILE A CA 1
ATOM 1438 C C . ILE A 1 188 ? 0.474 15.755 -5.340 1.00 92.38 188 ILE A C 1
ATOM 1440 O O . ILE A 1 188 ? 0.785 16.313 -6.395 1.00 92.38 188 ILE A O 1
ATOM 1444 N N . SER A 1 189 ? 1.282 15.743 -4.279 1.00 86.38 189 SER A N 1
ATOM 1445 C CA . SER A 1 189 ? 2.626 16.330 -4.287 1.00 86.38 189 SER A CA 1
ATOM 1446 C C . SER A 1 189 ? 3.660 15.261 -4.646 1.00 86.38 189 SER A C 1
ATOM 1448 O O . SER A 1 189 ? 4.220 14.580 -3.784 1.00 86.38 189 SER A O 1
ATOM 1450 N N . TRP A 1 190 ? 3.893 15.084 -5.948 1.00 90.56 190 TRP A N 1
ATOM 1451 C CA . TRP A 1 190 ? 4.891 14.144 -6.462 1.00 90.56 190 TRP A CA 1
ATOM 1452 C C . TRP A 1 190 ? 6.226 14.857 -6.751 1.00 90.56 190 TRP A C 1
ATOM 1454 O O . TRP A 1 190 ? 6.200 16.005 -7.192 1.00 90.56 190 TRP A O 1
ATOM 1464 N N . PRO A 1 191 ? 7.399 14.235 -6.508 1.00 88.31 191 PRO A N 1
ATOM 1465 C CA . PRO A 1 191 ? 8.684 14.868 -6.810 1.00 88.31 191 PRO A CA 1
ATOM 1466 C C . PRO A 1 191 ? 8.863 15.108 -8.309 1.00 88.31 191 PRO A C 1
ATOM 1468 O O . PRO A 1 191 ? 8.487 14.255 -9.105 1.00 88.31 191 PRO A O 1
ATOM 1471 N N . SER A 1 192 ? 9.538 16.199 -8.664 1.00 80.44 192 SER A N 1
ATOM 1472 C CA . SER A 1 192 ? 9.989 16.518 -10.026 1.00 80.44 192 SER A CA 1
ATOM 1473 C C . SER A 1 192 ? 11.510 16.408 -10.125 1.00 80.44 192 SER A C 1
ATOM 1475 O O . SER A 1 192 ? 12.211 16.659 -9.140 1.00 80.44 192 SER A O 1
ATOM 1477 N N . SER A 1 193 ? 12.053 16.040 -11.289 1.00 71.69 193 SER A N 1
ATOM 1478 C CA . SER A 1 193 ? 13.511 15.995 -11.495 1.00 71.69 193 SER A CA 1
ATOM 1479 C C . SER A 1 193 ? 13.949 16.612 -12.817 1.00 71.69 193 SER A C 1
ATOM 1481 O O . SER A 1 193 ? 13.286 16.461 -13.838 1.00 71.69 193 SER A O 1
ATOM 1483 N N . ALA A 1 194 ? 15.116 17.262 -12.783 1.00 57.94 194 ALA A N 1
ATOM 1484 C CA . ALA A 1 194 ? 15.803 17.836 -13.939 1.00 57.94 194 ALA A CA 1
ATOM 1485 C C . ALA A 1 194 ? 17.057 17.037 -14.378 1.00 57.94 194 ALA A C 1
ATOM 1487 O O . ALA A 1 194 ? 17.689 17.385 -15.374 1.00 57.94 194 ALA A O 1
ATOM 1488 N N . ASP A 1 195 ? 17.435 15.965 -13.668 1.00 55.28 195 ASP A N 1
ATOM 1489 C CA . ASP A 1 195 ? 18.765 15.343 -13.794 1.00 55.28 195 ASP A CA 1
ATOM 1490 C C . ASP A 1 195 ? 18.792 14.136 -14.749 1.00 55.28 195 ASP A C 1
ATOM 1492 O O . ASP A 1 195 ? 18.805 12.977 -14.323 1.00 55.28 195 ASP A O 1
ATOM 1496 N N . ALA A 1 196 ? 18.865 14.402 -16.052 1.00 64.19 196 ALA A N 1
ATOM 1497 C CA . ALA A 1 196 ? 19.040 13.380 -17.092 1.00 64.19 196 ALA A CA 1
ATOM 1498 C C . ALA A 1 196 ? 20.460 12.747 -17.209 1.00 64.19 196 ALA A C 1
ATOM 1500 O O . ALA A 1 196 ? 20.533 11.542 -17.442 1.00 64.19 196 ALA A O 1
ATOM 1501 N N . PRO A 1 197 ? 21.597 13.464 -17.034 1.00 67.19 197 PRO A N 1
ATOM 1502 C CA . PRO A 1 197 ? 22.907 12.956 -17.485 1.00 67.19 197 PRO A CA 1
ATOM 1503 C C . PRO A 1 197 ? 23.440 11.717 -16.747 1.00 67.19 197 PRO A C 1
ATOM 1505 O O . PRO A 1 197 ? 23.846 10.749 -17.381 1.00 67.19 197 PRO A O 1
ATOM 1508 N N . ALA A 1 198 ? 23.408 11.708 -15.410 1.00 76.81 198 ALA A N 1
ATOM 1509 C CA . ALA A 1 198 ? 23.935 10.592 -14.610 1.00 76.81 198 ALA A CA 1
ATOM 1510 C C . ALA A 1 198 ? 23.095 9.303 -14.739 1.00 76.81 198 ALA A C 1
ATOM 1512 O O . ALA A 1 198 ? 23.569 8.200 -14.461 1.00 76.81 198 ALA A O 1
ATOM 1513 N N . LEU A 1 199 ? 21.830 9.435 -15.157 1.00 85.19 199 LEU A N 1
ATOM 1514 C CA . LEU A 1 199 ? 20.955 8.291 -15.392 1.00 85.19 199 LEU A CA 1
ATOM 1515 C C . LEU A 1 199 ? 21.405 7.505 -16.629 1.00 85.19 199 LEU A C 1
ATOM 1517 O O . LEU A 1 199 ? 21.464 6.280 -16.580 1.00 85.19 199 LEU A O 1
ATOM 1521 N N . GLU A 1 200 ? 21.764 8.199 -17.709 1.00 88.12 200 GLU A N 1
ATOM 1522 C CA . GLU A 1 200 ? 22.159 7.573 -18.978 1.00 88.12 200 GLU A CA 1
ATOM 1523 C C . GLU A 1 200 ? 23.508 6.834 -18.879 1.00 88.12 200 GLU A C 1
ATOM 1525 O O . GLU A 1 200 ? 23.683 5.779 -19.493 1.00 88.12 200 GLU A O 1
ATOM 1530 N N . GLU A 1 201 ? 24.437 7.315 -18.046 1.00 88.88 201 GLU A N 1
ATOM 1531 C CA . GLU A 1 201 ? 25.680 6.592 -17.727 1.00 88.88 201 GLU A CA 1
ATOM 1532 C C . GLU A 1 201 ? 25.386 5.259 -17.017 1.00 88.88 201 GLU A C 1
ATOM 1534 O O . GLU A 1 201 ? 25.898 4.209 -17.408 1.00 88.88 201 GLU A O 1
ATOM 1539 N N . THR A 1 202 ? 24.481 5.279 -16.032 1.00 89.38 202 THR A N 1
ATOM 1540 C CA . THR A 1 202 ? 24.058 4.071 -15.302 1.00 89.38 202 THR A CA 1
ATOM 1541 C C . THR A 1 202 ? 23.361 3.074 -16.233 1.00 89.38 202 THR A C 1
ATOM 1543 O O . THR A 1 202 ? 23.646 1.878 -16.192 1.00 89.38 202 THR A O 1
ATOM 1546 N N . VAL A 1 203 ? 22.481 3.561 -17.114 1.00 91.00 203 VAL A N 1
ATOM 1547 C CA . VAL A 1 203 ? 21.808 2.733 -18.130 1.00 91.00 203 VAL A CA 1
ATOM 1548 C C . VAL A 1 203 ? 22.822 2.086 -19.070 1.00 91.00 203 VAL A C 1
ATOM 1550 O O . VAL A 1 203 ? 22.696 0.901 -19.375 1.00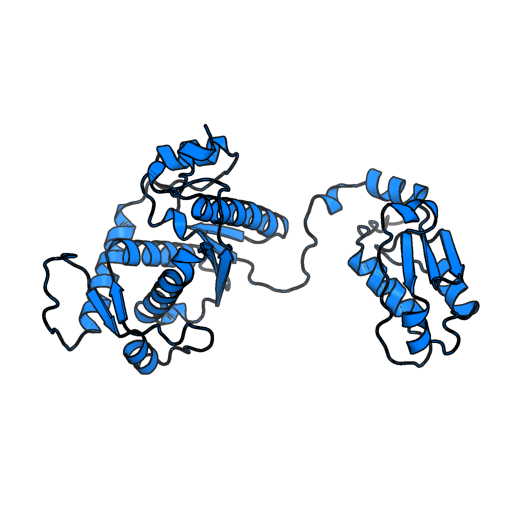 91.00 203 VAL A O 1
ATOM 1553 N N . SER A 1 204 ? 23.835 2.836 -19.509 1.00 90.81 204 SER A N 1
ATOM 1554 C CA . SER A 1 204 ? 24.898 2.313 -20.376 1.00 90.81 204 SER A CA 1
ATOM 1555 C C . SER A 1 204 ? 25.693 1.206 -19.680 1.00 90.81 204 SER A C 1
ATOM 1557 O O . SER A 1 204 ? 25.871 0.137 -20.256 1.00 90.81 204 SER A O 1
ATOM 1559 N N . CYS A 1 205 ? 26.051 1.399 -18.406 1.00 90.94 205 CYS A N 1
ATOM 1560 C CA . CYS A 1 205 ? 26.706 0.369 -17.598 1.00 90.94 205 CYS A CA 1
ATOM 1561 C C . CYS A 1 205 ? 25.860 -0.913 -17.485 1.00 90.94 205 CYS A C 1
ATOM 1563 O O . CYS A 1 205 ? 26.383 -2.013 -17.655 1.00 90.94 205 CYS A O 1
ATOM 1565 N N . PHE A 1 206 ? 24.545 -0.798 -17.271 1.00 91.81 206 PHE A N 1
ATOM 1566 C CA . PHE A 1 206 ? 23.665 -1.972 -17.237 1.00 91.81 206 PHE A CA 1
ATOM 1567 C C . PHE A 1 206 ? 23.562 -2.686 -18.585 1.00 91.81 206 PHE A C 1
ATOM 1569 O O . PHE A 1 206 ? 23.496 -3.913 -18.608 1.00 91.81 206 PHE A O 1
ATOM 1576 N N . LYS A 1 207 ? 23.569 -1.952 -19.706 1.00 90.50 207 LYS A N 1
ATOM 1577 C CA . LYS A 1 207 ? 23.596 -2.570 -21.042 1.00 90.50 207 LYS A CA 1
ATOM 1578 C C . LYS A 1 207 ? 24.844 -3.426 -21.225 1.00 90.50 207 LYS A C 1
ATOM 1580 O O . LYS A 1 207 ? 24.730 -4.538 -21.733 1.00 90.50 207 LYS A O 1
ATOM 1585 N N . ASP A 1 208 ? 26.001 -2.924 -20.807 1.00 88.44 208 ASP A N 1
ATOM 1586 C CA . ASP A 1 208 ? 27.261 -3.659 -20.926 1.00 88.44 208 ASP A CA 1
ATOM 1587 C C . ASP A 1 208 ? 27.268 -4.902 -20.021 1.00 88.44 208 ASP A C 1
ATOM 1589 O O . ASP A 1 208 ? 27.552 -5.996 -20.502 1.00 88.44 208 ASP A O 1
ATOM 1593 N N . LEU A 1 209 ? 26.799 -4.788 -18.771 1.00 88.56 209 LEU A N 1
ATOM 1594 C CA . LEU A 1 209 ? 26.651 -5.940 -17.866 1.00 88.56 209 LEU A CA 1
ATOM 1595 C C . LEU A 1 209 ? 25.723 -7.031 -18.421 1.00 88.56 209 LEU A C 1
ATOM 1597 O O . LEU A 1 209 ? 25.978 -8.220 -18.239 1.00 88.56 209 LEU A O 1
ATOM 1601 N N . LEU A 1 210 ? 24.634 -6.644 -19.089 1.00 87.12 210 LEU A N 1
ATOM 1602 C CA . LEU A 1 210 ? 23.705 -7.606 -19.682 1.00 87.12 210 LEU A CA 1
ATOM 1603 C C . LEU A 1 210 ? 24.261 -8.275 -20.938 1.00 87.12 210 LEU A C 1
ATOM 1605 O O . LEU A 1 210 ? 23.961 -9.445 -21.161 1.00 87.12 210 LEU A O 1
ATOM 1609 N N . ARG A 1 211 ? 25.080 -7.574 -21.730 1.00 82.56 211 ARG A N 1
ATOM 1610 C CA . ARG A 1 211 ? 25.777 -8.174 -22.879 1.00 82.56 211 ARG A CA 1
ATOM 1611 C C . ARG A 1 211 ? 26.746 -9.264 -22.440 1.00 82.56 211 ARG A C 1
ATOM 1613 O O . ARG A 1 211 ? 26.805 -10.302 -23.084 1.00 82.56 211 ARG A O 1
ATOM 1620 N N . ASP A 1 212 ? 27.428 -9.065 -21.317 1.00 70.94 212 ASP A N 1
ATOM 1621 C CA . ASP A 1 212 ? 28.341 -10.063 -20.749 1.00 70.94 212 ASP A CA 1
ATOM 1622 C C . ASP A 1 212 ? 27.607 -11.298 -20.184 1.00 70.94 212 ASP A C 1
ATOM 1624 O O . ASP A 1 212 ? 28.213 -12.347 -19.967 1.00 70.94 212 ASP A O 1
ATOM 1628 N N . CYS A 1 213 ? 26.296 -11.193 -19.933 1.00 66.00 213 CYS A N 1
ATOM 1629 C CA . CYS A 1 213 ? 25.470 -12.298 -19.440 1.00 66.00 213 CYS A CA 1
ATOM 1630 C C . CYS A 1 213 ? 24.897 -13.191 -20.553 1.00 66.00 213 CYS A C 1
ATOM 1632 O O . CYS A 1 213 ? 24.412 -14.282 -20.242 1.00 66.00 213 CYS A O 1
ATOM 1634 N N . ASP A 1 214 ? 24.921 -12.741 -21.809 1.00 62.69 214 ASP A N 1
ATOM 1635 C CA . ASP A 1 214 ? 24.304 -13.423 -22.948 1.00 62.69 214 ASP A CA 1
ATOM 1636 C C . ASP A 1 214 ? 25.384 -14.071 -23.830 1.00 62.69 214 ASP A C 1
ATOM 1638 O O . ASP A 1 214 ? 25.991 -13.427 -24.683 1.00 62.69 214 ASP A O 1
ATOM 1642 N N . GLU A 1 215 ? 25.670 -15.357 -23.598 1.00 53.09 215 GLU A N 1
ATOM 1643 C CA . GLU A 1 215 ? 26.661 -16.110 -24.387 1.00 53.09 215 GLU A CA 1
ATOM 1644 C C . GLU A 1 215 ? 26.094 -16.664 -25.710 1.00 53.09 215 GLU A C 1
ATOM 1646 O O . GLU A 1 215 ? 26.852 -17.222 -26.503 1.00 53.09 215 GLU A O 1
ATOM 1651 N N . ASP A 1 216 ? 24.791 -16.512 -25.982 1.00 50.25 216 ASP A N 1
ATOM 1652 C CA . ASP A 1 216 ? 24.116 -17.200 -27.090 1.00 50.25 216 ASP A CA 1
ATOM 1653 C C . ASP A 1 216 ? 23.315 -16.215 -27.957 1.00 50.25 216 ASP A C 1
ATOM 1655 O O . ASP A 1 216 ? 22.090 -16.101 -27.891 1.00 50.25 216 ASP A O 1
ATOM 1659 N N . THR A 1 217 ? 24.037 -15.470 -28.798 1.00 47.16 217 THR A N 1
ATOM 1660 C CA . THR A 1 217 ? 23.456 -14.576 -29.810 1.00 47.16 217 THR A CA 1
ATOM 1661 C C . THR A 1 217 ? 22.820 -15.377 -30.948 1.00 47.16 217 THR A C 1
ATOM 1663 O O . THR A 1 217 ? 23.323 -15.453 -32.068 1.00 47.16 217 THR A O 1
ATOM 1666 N N . GLY A 1 218 ? 21.649 -15.947 -30.682 1.00 44.59 218 GLY A N 1
ATOM 1667 C CA . GLY A 1 218 ? 20.661 -16.178 -31.725 1.00 44.59 218 GLY A CA 1
ATOM 1668 C C . GLY A 1 218 ? 20.015 -14.841 -32.064 1.00 44.59 218 GLY A C 1
ATOM 1669 O O . GLY A 1 218 ? 19.168 -14.384 -31.303 1.00 44.59 218 GLY A O 1
ATOM 1670 N N . ASP A 1 219 ? 20.448 -14.223 -33.166 1.00 46.56 219 ASP A N 1
ATOM 1671 C CA . ASP A 1 219 ? 19.908 -12.992 -33.756 1.00 46.56 219 ASP A CA 1
ATOM 1672 C C . ASP A 1 219 ? 18.368 -13.002 -33.695 1.00 46.56 219 ASP A C 1
ATOM 1674 O O . ASP A 1 219 ? 17.690 -13.689 -34.465 1.00 46.56 219 ASP A O 1
ATOM 1678 N N . VAL A 1 220 ? 17.799 -12.330 -32.689 1.00 51.78 220 VAL A N 1
ATOM 1679 C CA . VAL A 1 220 ? 16.347 -12.244 -32.536 1.00 51.78 220 VAL A CA 1
ATOM 1680 C C . VAL A 1 220 ? 15.891 -11.191 -33.529 1.00 51.78 220 VAL A C 1
ATOM 1682 O O . VAL A 1 220 ? 16.104 -10.004 -33.293 1.00 51.78 220 VAL A O 1
ATOM 1685 N N . ASP A 1 221 ? 15.300 -11.662 -34.630 1.00 43.88 221 ASP A N 1
ATOM 1686 C CA . ASP A 1 221 ? 14.682 -10.906 -35.726 1.00 43.88 221 ASP A CA 1
ATOM 1687 C C . ASP A 1 221 ? 14.356 -9.451 -35.333 1.00 43.88 221 ASP A C 1
ATOM 1689 O O . ASP A 1 221 ? 13.351 -9.135 -34.686 1.00 43.88 221 ASP A O 1
ATOM 1693 N N . SER A 1 222 ? 15.261 -8.552 -35.717 1.00 45.97 222 SER A N 1
ATOM 1694 C CA . SER A 1 222 ? 15.375 -7.156 -35.272 1.00 45.97 222 SER A CA 1
ATOM 1695 C C . SER A 1 222 ? 14.273 -6.220 -35.799 1.00 45.97 222 SER A C 1
ATOM 1697 O O . SER A 1 222 ? 14.400 -4.996 -35.755 1.00 45.97 222 SER A O 1
ATOM 1699 N N . ALA A 1 223 ? 13.152 -6.770 -36.269 1.00 50.38 223 ALA A N 1
ATOM 1700 C CA . ALA A 1 223 ? 12.093 -6.018 -36.932 1.00 50.38 223 ALA A CA 1
ATOM 1701 C C . ALA A 1 223 ? 11.115 -5.309 -35.973 1.00 50.38 223 ALA A C 1
ATOM 1703 O O . ALA A 1 223 ? 10.404 -4.405 -36.407 1.00 50.38 223 ALA A O 1
ATOM 1704 N N . GLN A 1 224 ? 11.044 -5.697 -34.690 1.00 52.50 224 GLN A N 1
ATOM 1705 C CA . GLN A 1 224 ? 9.991 -5.215 -33.772 1.00 52.50 224 GLN A CA 1
ATOM 1706 C C . GLN A 1 224 ? 10.490 -4.333 -32.614 1.00 52.50 224 GLN A C 1
ATOM 1708 O O . GLN A 1 224 ? 9.689 -3.591 -32.047 1.00 52.50 224 GLN A O 1
ATOM 1713 N N . SER A 1 225 ? 11.780 -4.359 -32.251 1.00 56.75 225 SER A N 1
ATOM 1714 C CA . SER A 1 225 ? 12.348 -3.524 -31.167 1.00 56.75 225 SER A CA 1
ATOM 1715 C C . SER A 1 225 ? 13.883 -3.405 -31.272 1.00 56.75 225 SER A C 1
ATOM 1717 O O . SER A 1 225 ? 14.601 -4.144 -30.595 1.00 56.75 225 SER A O 1
ATOM 1719 N N . PRO A 1 226 ? 14.422 -2.513 -32.123 1.00 61.59 226 PRO A N 1
ATOM 1720 C CA . PRO A 1 226 ? 15.868 -2.353 -32.276 1.00 61.59 226 PRO A CA 1
ATOM 1721 C C . PRO A 1 226 ? 16.522 -1.936 -30.948 1.00 61.59 226 PRO A C 1
ATOM 1723 O O . PRO A 1 226 ? 16.150 -0.926 -30.356 1.00 61.59 226 PRO A O 1
ATOM 1726 N N . GLY A 1 227 ? 17.506 -2.714 -30.486 1.00 72.19 227 GLY A N 1
ATOM 1727 C CA . GLY A 1 227 ? 18.287 -2.421 -29.276 1.00 72.19 227 GLY A CA 1
ATOM 1728 C C . GLY A 1 227 ? 17.798 -3.073 -27.977 1.00 72.19 227 GLY A C 1
ATOM 1729 O O . GLY A 1 227 ? 18.368 -2.786 -26.926 1.00 72.19 227 GLY A O 1
ATOM 1730 N N . ALA A 1 228 ? 16.783 -3.941 -28.025 1.00 83.25 228 ALA A N 1
ATOM 1731 C CA . ALA A 1 228 ? 16.373 -4.727 -26.864 1.00 83.25 228 ALA A CA 1
ATOM 1732 C C . ALA A 1 228 ? 17.326 -5.912 -26.603 1.00 83.25 228 ALA A C 1
ATOM 1734 O O . ALA A 1 228 ? 17.809 -6.541 -27.543 1.00 83.25 228 ALA A O 1
ATOM 1735 N N . ILE A 1 229 ? 17.581 -6.223 -25.329 1.00 88.06 229 ILE A N 1
ATOM 1736 C CA . ILE A 1 229 ? 18.469 -7.314 -24.894 1.00 88.06 229 ILE A CA 1
ATOM 1737 C C . ILE A 1 229 ? 17.612 -8.451 -24.341 1.00 88.06 229 ILE A C 1
ATOM 1739 O O . ILE A 1 229 ? 16.747 -8.225 -23.493 1.00 88.06 229 ILE A O 1
ATOM 1743 N N . ARG A 1 230 ? 17.829 -9.681 -24.808 1.00 89.62 230 ARG A N 1
ATOM 1744 C CA . ARG A 1 230 ? 17.105 -10.848 -24.300 1.00 89.62 230 ARG A CA 1
ATOM 1745 C C . ARG A 1 230 ? 17.847 -11.425 -23.097 1.00 89.62 230 ARG A C 1
ATOM 1747 O O . ARG A 1 230 ? 19.019 -11.739 -23.184 1.00 89.62 230 ARG A O 1
ATOM 1754 N N . VAL A 1 231 ? 17.147 -11.608 -21.982 1.00 89.56 231 VAL A N 1
ATOM 1755 C CA . VAL A 1 231 ? 17.720 -12.170 -20.750 1.00 89.56 231 VAL A CA 1
ATOM 1756 C C . VAL A 1 231 ? 16.963 -13.436 -20.358 1.00 89.56 231 VAL A C 1
ATOM 1758 O O . VAL A 1 231 ? 15.730 -13.419 -20.267 1.00 89.56 231 VAL A O 1
ATOM 1761 N N . GLN A 1 232 ? 17.691 -14.531 -20.111 1.00 90.75 232 GLN A N 1
ATOM 1762 C CA . GLN A 1 232 ? 17.146 -15.757 -19.514 1.00 90.75 232 GLN A CA 1
ATOM 1763 C C . GLN A 1 232 ? 17.091 -15.623 -17.989 1.00 90.75 232 GLN A C 1
ATOM 1765 O O . GLN A 1 232 ? 18.066 -15.900 -17.296 1.00 90.75 232 GLN A O 1
ATOM 1770 N N . LEU A 1 233 ? 15.957 -15.185 -17.446 1.00 91.19 233 LEU A N 1
ATOM 1771 C CA . LEU A 1 233 ? 15.820 -14.863 -16.027 1.00 91.19 233 LEU A CA 1
ATOM 1772 C C . LEU A 1 233 ? 16.072 -16.070 -15.118 1.00 91.19 233 LEU A C 1
ATOM 1774 O O . LEU A 1 233 ? 16.787 -15.915 -14.133 1.00 91.19 233 LEU A O 1
ATOM 1778 N N . LYS A 1 234 ? 15.532 -17.257 -15.432 1.00 90.00 234 LYS A N 1
ATOM 1779 C CA . LYS A 1 234 ? 15.716 -18.455 -14.584 1.00 90.00 234 LYS A CA 1
ATOM 1780 C C . LYS A 1 234 ? 17.161 -18.917 -14.568 1.00 90.00 234 LYS A C 1
ATOM 1782 O O . LYS A 1 234 ? 17.760 -18.989 -13.502 1.00 90.00 234 LYS A O 1
ATOM 1787 N N . THR A 1 235 ? 17.723 -19.153 -15.750 1.00 88.75 235 THR A N 1
ATOM 1788 C CA . THR A 1 235 ? 19.109 -19.599 -15.920 1.00 88.75 235 THR A CA 1
ATOM 1789 C C . THR A 1 235 ? 20.082 -18.625 -15.254 1.00 88.75 235 THR A C 1
ATOM 1791 O O . THR A 1 235 ? 20.980 -19.031 -14.515 1.00 88.75 235 THR A O 1
ATOM 1794 N N . SER A 1 236 ? 19.869 -17.320 -15.441 1.00 88.19 236 SER A N 1
ATOM 1795 C CA . SER A 1 236 ? 20.697 -16.293 -14.813 1.00 88.19 236 SER A CA 1
ATOM 1796 C C . SER A 1 236 ? 20.486 -16.220 -13.300 1.00 88.19 236 SER A C 1
ATOM 1798 O O . SER A 1 236 ? 21.465 -16.063 -12.572 1.00 88.19 236 SER A O 1
ATOM 1800 N N . ALA A 1 237 ? 19.256 -16.366 -12.798 1.00 89.25 237 ALA A N 1
ATOM 1801 C CA . ALA A 1 237 ? 18.980 -16.391 -11.362 1.00 89.25 237 ALA A CA 1
ATOM 1802 C C . ALA A 1 237 ? 19.646 -17.592 -10.678 1.00 89.25 237 ALA A C 1
ATOM 1804 O O . ALA A 1 237 ? 20.254 -17.425 -9.623 1.00 89.25 237 ALA A O 1
ATOM 1805 N N . GLU A 1 238 ? 19.608 -18.770 -11.303 1.00 88.81 238 GLU A N 1
ATOM 1806 C CA . GLU A 1 238 ? 20.301 -19.974 -10.832 1.00 88.81 238 GLU A CA 1
ATOM 1807 C C . GLU A 1 238 ? 21.821 -19.761 -10.788 1.00 88.81 238 GLU A C 1
ATOM 1809 O O . GLU A 1 238 ? 22.441 -19.997 -9.750 1.00 88.81 238 GLU A O 1
ATOM 1814 N N . LYS A 1 239 ? 22.415 -19.218 -11.863 1.00 87.69 239 LYS A N 1
ATOM 1815 C CA . LYS A 1 239 ? 23.856 -18.898 -11.931 1.00 87.69 239 LYS A CA 1
ATOM 1816 C C . LYS A 1 239 ? 24.300 -17.939 -10.819 1.00 87.69 239 LYS A C 1
ATOM 1818 O O . LYS A 1 239 ? 25.409 -18.069 -10.306 1.00 87.69 239 LYS A O 1
ATOM 1823 N N . HIS A 1 240 ? 23.434 -17.003 -10.430 1.00 84.62 240 HIS A N 1
ATOM 1824 C CA . HIS A 1 240 ? 23.714 -15.990 -9.408 1.00 84.62 240 HIS A CA 1
ATOM 1825 C C . HIS A 1 240 ? 23.142 -16.332 -8.019 1.00 84.62 240 HIS A C 1
ATOM 1827 O O . HIS A 1 240 ? 23.205 -15.498 -7.120 1.00 84.62 240 HIS A O 1
ATOM 1833 N N . ASN A 1 241 ? 22.625 -17.552 -7.811 1.00 87.56 241 ASN A N 1
ATOM 1834 C CA . ASN A 1 241 ? 22.023 -18.013 -6.549 1.00 87.56 241 ASN A CA 1
ATOM 1835 C C . ASN A 1 241 ? 20.882 -17.114 -6.023 1.00 87.56 241 ASN A C 1
ATOM 1837 O O . ASN A 1 241 ? 20.708 -16.943 -4.813 1.00 87.56 241 ASN A O 1
ATOM 1841 N N . ILE A 1 242 ? 20.086 -16.538 -6.923 1.00 88.88 242 ILE A N 1
ATOM 1842 C CA . ILE A 1 242 ? 18.931 -15.707 -6.572 1.00 88.88 242 ILE A CA 1
ATOM 1843 C C . ILE A 1 242 ? 17.735 -16.614 -6.263 1.00 88.88 242 ILE A C 1
ATOM 1845 O O . ILE A 1 242 ? 17.315 -17.429 -7.083 1.00 88.88 242 ILE A O 1
ATOM 1849 N N . CYS A 1 243 ? 17.146 -16.448 -5.078 1.00 87.81 243 CYS A N 1
ATOM 1850 C CA . CYS A 1 243 ? 15.949 -17.184 -4.686 1.00 87.81 243 CYS A CA 1
ATOM 1851 C C . CYS A 1 243 ? 14.723 -16.722 -5.492 1.00 87.81 243 CYS A C 1
ATOM 1853 O O . CYS A 1 243 ? 14.331 -15.557 -5.424 1.00 87.81 243 CYS A O 1
ATOM 1855 N N . LEU A 1 244 ? 14.086 -17.662 -6.197 1.00 89.94 244 LEU A N 1
ATOM 1856 C CA . LEU A 1 244 ? 12.865 -17.432 -6.980 1.00 89.94 244 LEU A CA 1
ATOM 1857 C C . LEU A 1 244 ? 11.570 -17.700 -6.190 1.00 89.94 244 LEU A C 1
ATOM 1859 O O . LEU A 1 244 ? 10.475 -17.682 -6.752 1.00 89.94 244 LEU A O 1
ATOM 1863 N N . GLN A 1 245 ? 11.655 -17.958 -4.883 1.00 89.88 245 GLN A N 1
ATOM 1864 C CA . GLN A 1 245 ? 10.467 -18.198 -4.066 1.00 89.88 245 GLN A CA 1
ATOM 1865 C C . GLN A 1 245 ? 9.573 -16.950 -4.018 1.00 89.88 245 GLN A C 1
ATOM 1867 O O . GLN A 1 245 ? 10.017 -15.867 -3.647 1.00 89.88 245 GLN A O 1
ATOM 1872 N N . GLY A 1 246 ? 8.290 -17.127 -4.341 1.00 88.00 246 GLY A N 1
ATOM 1873 C CA . GLY A 1 246 ? 7.295 -16.049 -4.337 1.00 88.00 246 GLY A CA 1
ATOM 1874 C C . GLY A 1 246 ? 7.167 -15.295 -5.662 1.00 88.00 246 GLY A C 1
ATOM 1875 O O . GLY A 1 246 ? 6.255 -14.483 -5.787 1.00 88.00 246 GLY A O 1
ATOM 1876 N N . TYR A 1 247 ? 8.019 -15.587 -6.646 1.00 92.38 247 TYR A N 1
ATOM 1877 C CA . TYR A 1 247 ? 7.855 -15.106 -8.013 1.00 92.38 247 TYR A CA 1
ATOM 1878 C C . TYR A 1 247 ? 6.887 -15.978 -8.816 1.00 92.38 247 TYR A C 1
ATOM 1880 O O . TYR A 1 247 ? 6.667 -17.151 -8.495 1.00 92.38 247 TYR A O 1
ATOM 1888 N N . ASP A 1 248 ? 6.337 -15.414 -9.892 1.00 93.75 248 ASP A N 1
ATOM 1889 C CA . ASP A 1 248 ? 5.541 -16.165 -10.855 1.00 93.75 248 ASP A CA 1
ATOM 1890 C C . ASP A 1 248 ? 6.403 -17.263 -11.522 1.00 93.75 248 ASP A C 1
ATOM 1892 O O . ASP A 1 248 ? 7.496 -16.985 -12.030 1.00 93.75 248 ASP A O 1
ATOM 1896 N N . PRO A 1 249 ? 5.936 -18.525 -11.555 1.00 92.50 249 PRO A N 1
ATOM 1897 C CA . PRO A 1 249 ? 6.704 -19.642 -12.106 1.00 92.50 249 PRO A CA 1
ATOM 1898 C C . PRO A 1 249 ? 6.967 -19.522 -13.616 1.00 92.50 249 PRO A C 1
ATOM 1900 O O . PRO A 1 249 ? 7.808 -20.256 -14.145 1.00 92.50 249 PRO A O 1
ATOM 1903 N N . ASN A 1 250 ? 6.280 -18.620 -14.319 1.00 93.25 250 ASN A N 1
ATOM 1904 C CA . ASN A 1 250 ? 6.422 -18.384 -15.756 1.00 93.25 250 ASN A CA 1
ATOM 1905 C C . ASN A 1 250 ? 7.436 -17.275 -16.094 1.00 93.25 250 ASN A C 1
ATOM 1907 O O . ASN A 1 250 ? 7.585 -16.923 -17.267 1.00 93.25 250 ASN A O 1
ATOM 1911 N N . LEU A 1 251 ? 8.144 -16.712 -15.108 1.00 91.62 251 LEU A N 1
ATOM 1912 C CA . LEU A 1 251 ? 9.256 -15.790 -15.360 1.00 91.62 251 LEU A CA 1
ATOM 1913 C C . LEU A 1 251 ? 10.426 -16.549 -15.979 1.00 91.62 251 LEU A C 1
ATOM 1915 O O . LEU A 1 251 ? 11.221 -17.127 -15.256 1.00 91.62 251 LEU A O 1
ATOM 1919 N N . ASP A 1 252 ? 10.510 -16.572 -17.306 1.00 88.19 252 ASP A N 1
ATOM 1920 C CA . ASP A 1 252 ? 11.552 -17.300 -18.038 1.00 88.19 252 ASP A CA 1
ATOM 1921 C C . ASP A 1 252 ? 12.438 -16.349 -18.847 1.00 88.19 252 ASP A C 1
ATOM 1923 O O . ASP A 1 252 ? 13.585 -16.102 -18.490 1.00 88.19 252 ASP A O 1
ATOM 1927 N N . PHE A 1 253 ? 11.872 -15.701 -19.867 1.00 89.62 253 PHE A N 1
ATOM 1928 C CA . PHE A 1 253 ? 12.580 -14.712 -20.678 1.00 89.62 253 PHE A CA 1
ATOM 1929 C C . PHE A 1 253 ? 12.081 -13.289 -20.420 1.00 89.62 253 PHE A C 1
ATOM 1931 O O . PHE A 1 253 ? 10.875 -13.036 -20.252 1.00 89.62 253 PHE A O 1
ATOM 1938 N N . PHE A 1 254 ? 13.008 -12.336 -20.482 1.00 92.81 254 PHE A N 1
ATOM 1939 C CA . PHE A 1 254 ? 12.704 -10.912 -20.500 1.00 92.81 254 PHE A CA 1
ATOM 1940 C C . PHE A 1 254 ? 13.402 -10.236 -21.676 1.00 92.81 254 PHE A C 1
ATOM 1942 O O . PHE A 1 254 ? 14.619 -10.302 -21.803 1.00 92.81 254 PHE A O 1
ATOM 1949 N N . LEU A 1 255 ? 12.609 -9.619 -22.552 1.00 92.75 255 LEU A N 1
ATOM 1950 C CA . LEU A 1 255 ? 13.110 -8.721 -23.580 1.00 92.75 255 LEU A CA 1
ATOM 1951 C C . LEU A 1 255 ? 13.223 -7.325 -22.964 1.00 92.75 255 LEU A C 1
ATOM 1953 O O . LEU A 1 255 ? 12.216 -6.637 -22.808 1.00 92.75 255 LEU A O 1
ATOM 1957 N N . VAL A 1 256 ? 14.438 -6.973 -22.562 1.00 92.38 256 VAL A N 1
ATOM 1958 C CA . VAL A 1 256 ? 14.763 -5.752 -21.829 1.00 92.38 256 VAL A CA 1
ATOM 1959 C C . VAL A 1 256 ? 14.939 -4.606 -22.811 1.00 92.38 256 VAL A C 1
ATOM 1961 O O . VAL A 1 256 ? 15.789 -4.672 -23.701 1.00 92.38 256 VAL A O 1
ATOM 1964 N N . ASN A 1 257 ? 14.157 -3.547 -22.644 1.00 91.12 257 ASN A N 1
ATOM 1965 C CA . ASN A 1 257 ? 14.304 -2.310 -23.403 1.00 91.12 257 ASN A CA 1
ATOM 1966 C C . ASN A 1 257 ? 14.996 -1.215 -22.567 1.00 91.12 257 ASN A C 1
ATOM 1968 O O . ASN A 1 257 ? 15.342 -1.391 -21.401 1.00 91.12 257 ASN A O 1
ATOM 1972 N N . GLU A 1 258 ? 15.226 -0.053 -23.170 1.00 89.75 258 GLU A N 1
ATOM 1973 C CA . GLU A 1 258 ? 15.929 1.041 -22.499 1.00 89.75 258 GLU A CA 1
ATOM 1974 C C . GLU A 1 258 ? 15.125 1.695 -21.364 1.00 89.75 258 GLU A C 1
ATOM 1976 O O . GLU A 1 258 ? 15.711 2.158 -20.386 1.00 89.75 258 GLU A O 1
ATOM 1981 N N . ASP A 1 259 ? 13.793 1.721 -21.462 1.00 89.56 259 ASP A N 1
ATOM 1982 C CA . ASP A 1 259 ? 12.932 2.244 -20.399 1.00 89.56 259 ASP A CA 1
ATOM 1983 C C . ASP A 1 259 ? 12.942 1.319 -19.166 1.00 89.56 259 ASP A C 1
ATOM 1985 O O . ASP A 1 259 ? 12.971 1.823 -18.041 1.00 89.56 259 ASP A O 1
ATOM 1989 N N . ASP A 1 260 ? 13.059 -0.001 -19.359 1.00 93.31 260 ASP A N 1
ATOM 1990 C CA . ASP A 1 260 ? 13.269 -0.981 -18.279 1.00 93.31 260 ASP A CA 1
ATOM 1991 C C . ASP A 1 260 ? 14.577 -0.699 -17.517 1.00 93.31 260 ASP A C 1
ATOM 1993 O O . ASP A 1 260 ? 14.617 -0.666 -16.284 1.00 93.31 260 ASP A O 1
ATOM 1997 N N . LEU A 1 261 ? 15.661 -0.428 -18.252 1.00 92.75 261 LEU A N 1
ATOM 1998 C CA . LEU A 1 261 ? 16.957 -0.093 -17.657 1.00 92.75 261 LEU A CA 1
ATOM 1999 C C . LEU A 1 261 ? 16.927 1.256 -16.937 1.00 92.75 261 LEU A C 1
ATOM 2001 O O . LEU A 1 261 ? 17.508 1.386 -15.857 1.00 92.75 261 LEU A O 1
ATOM 2005 N N . ARG A 1 262 ? 16.221 2.254 -17.484 1.00 91.69 262 ARG A N 1
ATOM 2006 C CA . ARG A 1 262 ? 16.003 3.539 -16.801 1.00 91.69 262 ARG A CA 1
ATOM 2007 C C . ARG A 1 262 ? 15.211 3.369 -15.514 1.00 91.69 262 ARG A C 1
ATOM 2009 O O . ARG A 1 262 ? 15.532 4.034 -14.528 1.00 91.69 262 ARG A O 1
ATOM 2016 N N . HIS A 1 263 ? 14.192 2.508 -15.507 1.00 92.94 263 HIS A N 1
ATOM 2017 C CA . HIS A 1 263 ? 13.425 2.189 -14.301 1.00 92.94 263 HIS A CA 1
ATOM 2018 C C . HIS A 1 263 ? 14.372 1.689 -13.210 1.00 92.94 263 HIS A C 1
ATOM 2020 O O . HIS A 1 263 ? 14.447 2.289 -12.132 1.00 92.94 263 HIS A O 1
ATOM 2026 N N . ILE A 1 264 ? 15.159 0.660 -13.516 1.00 93.50 264 ILE A N 1
ATOM 2027 C CA . ILE A 1 264 ? 16.113 0.072 -12.571 1.00 93.50 264 ILE A CA 1
ATOM 2028 C C . ILE A 1 264 ? 17.173 1.091 -12.134 1.00 93.50 264 ILE A C 1
ATOM 2030 O O . ILE A 1 264 ? 17.470 1.198 -10.946 1.00 93.50 264 ILE A O 1
ATOM 2034 N N . ALA A 1 265 ? 17.695 1.905 -13.052 1.00 91.94 265 ALA A N 1
ATOM 2035 C CA . ALA A 1 265 ? 18.702 2.917 -12.735 1.00 91.94 265 ALA A CA 1
ATOM 2036 C C . ALA A 1 265 ? 18.173 3.985 -11.763 1.00 91.94 265 ALA A C 1
ATOM 2038 O O . ALA A 1 265 ? 18.884 4.394 -10.841 1.00 91.94 265 ALA A O 1
ATOM 2039 N N . ARG A 1 266 ? 16.904 4.396 -11.900 1.00 91.69 266 ARG A N 1
ATOM 2040 C CA . ARG A 1 266 ? 16.258 5.307 -10.940 1.00 91.69 266 ARG A CA 1
ATOM 2041 C C . ARG A 1 266 ? 16.130 4.672 -9.560 1.00 91.69 266 ARG A C 1
ATOM 2043 O O . ARG A 1 266 ? 16.445 5.331 -8.571 1.00 91.69 266 ARG A O 1
ATOM 2050 N N . LEU A 1 267 ? 15.706 3.409 -9.492 1.00 92.06 267 LEU A N 1
ATOM 2051 C CA . LEU A 1 267 ? 15.612 2.681 -8.223 1.00 92.06 267 LEU A CA 1
ATOM 2052 C C . LEU A 1 267 ? 16.979 2.561 -7.553 1.00 92.06 267 LEU A C 1
ATOM 2054 O O . LEU A 1 267 ? 17.113 2.892 -6.375 1.00 92.06 267 LEU A O 1
ATOM 2058 N N . GLN A 1 268 ? 18.001 2.185 -8.321 1.00 90.38 268 GLN A N 1
ATOM 2059 C CA . GLN A 1 268 ? 19.364 2.074 -7.825 1.00 90.38 268 GLN A CA 1
ATOM 2060 C C . GLN A 1 268 ? 19.881 3.398 -7.268 1.00 90.38 268 GLN A C 1
ATOM 2062 O O . GLN A 1 268 ? 20.446 3.427 -6.174 1.00 90.38 268 GLN A O 1
ATOM 2067 N N . ARG A 1 269 ? 19.650 4.508 -7.973 1.00 88.75 269 ARG A N 1
ATOM 2068 C CA . ARG A 1 269 ? 20.054 5.835 -7.498 1.00 88.75 269 ARG A CA 1
ATOM 2069 C C . ARG A 1 269 ? 19.337 6.217 -6.203 1.00 88.75 269 ARG A C 1
ATOM 2071 O O . ARG A 1 269 ? 19.958 6.810 -5.326 1.00 88.75 269 ARG A O 1
ATOM 2078 N N . SER A 1 270 ? 18.060 5.866 -6.049 1.00 89.12 270 SER A N 1
ATOM 2079 C CA . SER A 1 270 ? 17.318 6.108 -4.805 1.00 89.12 270 SER A CA 1
ATOM 2080 C C . SER A 1 270 ? 17.822 5.255 -3.640 1.00 89.12 270 SER A C 1
ATOM 2082 O O . SER A 1 270 ? 17.962 5.778 -2.536 1.00 89.12 270 SER A O 1
ATOM 2084 N N . VAL A 1 271 ? 18.164 3.984 -3.878 1.00 89.12 271 VAL A N 1
ATOM 2085 C CA . VAL A 1 271 ? 18.815 3.123 -2.871 1.00 89.12 271 VAL A CA 1
ATOM 2086 C C . VAL A 1 271 ? 20.172 3.697 -2.471 1.00 89.12 271 VAL A C 1
ATOM 2088 O O . VAL A 1 271 ? 20.472 3.821 -1.286 1.00 89.12 271 VAL A O 1
ATOM 2091 N N . GLN A 1 272 ? 20.978 4.120 -3.445 1.00 87.12 272 GLN A N 1
ATOM 2092 C CA . GLN A 1 272 ? 22.263 4.759 -3.176 1.00 87.12 272 GLN A CA 1
ATOM 2093 C C . GLN A 1 272 ? 22.095 6.080 -2.428 1.00 87.12 272 GLN A C 1
ATOM 2095 O O . GLN A 1 272 ? 22.885 6.354 -1.541 1.00 87.12 272 GLN A O 1
ATOM 2100 N N . ALA A 1 273 ? 21.082 6.893 -2.721 1.00 84.56 273 ALA A N 1
ATOM 2101 C CA . ALA A 1 273 ? 20.829 8.128 -1.975 1.00 84.56 273 ALA A CA 1
ATOM 2102 C C . ALA A 1 273 ? 20.388 7.868 -0.523 1.00 84.56 273 ALA A C 1
ATOM 2104 O O . ALA A 1 273 ? 20.606 8.714 0.341 1.00 84.56 273 ALA A O 1
ATOM 2105 N N . ALA A 1 274 ? 19.794 6.703 -0.249 1.00 82.62 274 ALA A N 1
ATOM 2106 C CA . ALA A 1 274 ? 19.382 6.297 1.090 1.00 82.62 274 ALA A CA 1
ATOM 2107 C C . ALA A 1 274 ? 20.546 5.832 1.989 1.00 82.62 274 ALA A C 1
ATOM 2109 O O . ALA A 1 274 ? 20.341 5.812 3.196 1.00 82.62 274 ALA A O 1
ATOM 2110 N N . GLN A 1 275 ? 21.704 5.472 1.400 1.00 66.00 275 GLN A N 1
ATOM 2111 C CA . GLN A 1 275 ? 23.103 5.258 1.867 1.00 66.00 275 GLN A CA 1
ATOM 2112 C C . GLN A 1 275 ? 23.458 4.832 3.322 1.00 66.00 275 GLN A C 1
ATOM 2114 O O . GLN A 1 275 ? 24.602 4.448 3.554 1.00 66.00 275 GLN A O 1
ATOM 2119 N N . THR A 1 276 ? 22.562 4.863 4.312 1.00 61.16 276 THR A N 1
ATOM 2120 C CA . THR A 1 276 ? 22.885 4.768 5.750 1.00 61.16 276 THR A CA 1
ATOM 2121 C C . THR A 1 276 ? 21.930 3.893 6.570 1.00 61.16 276 THR A C 1
ATOM 2123 O O . THR A 1 276 ? 22.088 3.792 7.786 1.00 61.16 276 THR A O 1
ATOM 2126 N N . SER A 1 277 ? 20.933 3.244 5.965 1.00 65.06 277 SER A N 1
ATOM 2127 C CA . SER A 1 277 ? 19.972 2.393 6.685 1.00 65.06 277 SER A CA 1
ATOM 2128 C C . SER A 1 277 ? 19.446 1.253 5.810 1.00 65.06 277 SER A C 1
ATOM 2130 O O . SER A 1 277 ? 19.354 1.426 4.592 1.00 65.06 277 SER A O 1
ATOM 2132 N N . PRO A 1 278 ? 19.069 0.098 6.397 1.00 79.69 278 PRO A N 1
ATOM 2133 C CA . PRO A 1 278 ? 18.352 -0.932 5.655 1.00 79.69 278 PRO A CA 1
ATOM 2134 C C . PRO A 1 278 ? 17.084 -0.307 5.067 1.00 79.69 278 PRO A C 1
ATOM 2136 O O . PRO A 1 278 ? 16.281 0.283 5.793 1.00 79.69 278 PRO A O 1
ATOM 2139 N N . CYS A 1 279 ? 16.926 -0.399 3.749 1.00 88.00 279 CYS A N 1
ATOM 2140 C CA . CYS A 1 279 ? 15.778 0.151 3.042 1.00 88.00 279 CYS A CA 1
ATOM 2141 C C . CYS A 1 279 ? 14.867 -0.972 2.539 1.00 88.00 279 CYS A C 1
ATOM 2143 O O . CYS A 1 279 ? 15.303 -2.095 2.283 1.00 88.00 279 CYS A O 1
ATOM 2145 N N . THR A 1 280 ? 13.575 -0.675 2.416 1.00 91.94 280 THR A N 1
ATOM 2146 C CA . THR A 1 280 ? 12.641 -1.529 1.673 1.00 91.94 280 THR A CA 1
ATOM 2147 C C . THR A 1 280 ? 12.148 -0.792 0.451 1.00 91.94 280 THR A C 1
ATOM 2149 O O . THR A 1 280 ? 11.697 0.349 0.550 1.00 91.94 280 THR A O 1
ATOM 2152 N N . VAL A 1 281 ? 12.183 -1.470 -0.689 1.00 94.31 281 VAL A N 1
ATOM 2153 C CA . VAL A 1 281 ? 11.536 -1.004 -1.909 1.00 94.31 281 VAL A CA 1
ATOM 2154 C C . VAL A 1 281 ? 10.148 -1.624 -1.959 1.00 94.31 281 VAL A C 1
ATOM 2156 O O . VAL A 1 281 ? 9.983 -2.844 -1.937 1.00 94.31 281 VAL A O 1
ATOM 2159 N N . LEU A 1 282 ? 9.131 -0.775 -1.993 1.00 96.31 282 LEU A N 1
ATOM 2160 C CA . LEU A 1 282 ? 7.748 -1.188 -2.145 1.00 96.31 282 LEU A CA 1
ATOM 2161 C C . LEU A 1 282 ? 7.262 -0.753 -3.528 1.00 96.31 282 LEU A C 1
ATOM 2163 O O . LEU A 1 282 ? 7.104 0.434 -3.813 1.00 96.31 282 LEU A O 1
ATOM 2167 N N . HIS A 1 283 ? 7.048 -1.741 -4.386 1.00 96.94 283 HIS A N 1
ATOM 2168 C CA . HIS A 1 283 ? 6.588 -1.582 -5.756 1.00 96.94 283 HIS A CA 1
ATOM 2169 C C . HIS A 1 283 ? 5.063 -1.490 -5.749 1.00 96.94 283 HIS A C 1
ATOM 2171 O O . HIS A 1 283 ? 4.371 -2.479 -5.500 1.00 96.94 283 HIS A O 1
ATOM 2177 N N . ILE A 1 284 ? 4.541 -0.293 -6.001 1.00 97.19 284 ILE A N 1
ATOM 2178 C CA . ILE A 1 284 ? 3.114 -0.039 -6.177 1.00 97.19 284 ILE A CA 1
ATOM 2179 C C . ILE A 1 284 ? 2.800 -0.223 -7.655 1.00 97.19 284 ILE A C 1
ATOM 2181 O O . ILE A 1 284 ? 3.244 0.562 -8.499 1.00 97.19 284 ILE A O 1
ATOM 2185 N N . VAL A 1 285 ? 2.054 -1.279 -7.960 1.00 95.38 285 VAL A N 1
ATOM 2186 C CA . VAL A 1 285 ? 1.800 -1.707 -9.337 1.00 95.38 285 VAL A CA 1
ATOM 2187 C C . VAL A 1 285 ? 0.321 -1.876 -9.602 1.00 95.38 285 VAL A C 1
ATOM 2189 O O . VAL A 1 285 ? -0.450 -2.220 -8.705 1.00 95.38 285 VAL A O 1
ATOM 2192 N N . SER A 1 286 ? -0.080 -1.651 -10.848 1.00 92.94 286 SER A N 1
ATOM 2193 C CA . SER A 1 286 ? -1.371 -2.127 -11.331 1.00 92.94 286 SER A CA 1
ATOM 2194 C C . SER A 1 286 ? -1.321 -3.648 -11.524 1.00 92.94 286 SER A C 1
ATOM 2196 O O . SER A 1 286 ? -0.252 -4.215 -11.765 1.00 92.94 286 SER A O 1
ATOM 2198 N N . CYS A 1 287 ? -2.457 -4.338 -11.406 1.00 91.31 287 CYS A N 1
ATOM 2199 C CA . CYS A 1 287 ? -2.497 -5.788 -11.618 1.00 91.31 287 CYS A CA 1
ATOM 2200 C C . CYS A 1 287 ? -2.086 -6.195 -13.039 1.00 91.31 287 CYS A C 1
ATOM 2202 O O . CYS A 1 287 ? -1.588 -7.296 -13.242 1.00 91.31 287 CYS A O 1
ATOM 2204 N N . GLU A 1 288 ? -2.261 -5.310 -14.022 1.00 90.50 288 GLU A N 1
ATOM 2205 C CA . GLU A 1 288 ? -1.862 -5.554 -15.406 1.00 90.50 288 GLU A CA 1
ATOM 2206 C C . GLU A 1 288 ? -0.336 -5.510 -15.601 1.00 90.50 288 GLU A C 1
ATOM 2208 O O . GLU A 1 288 ? 0.176 -6.089 -16.555 1.00 90.50 288 GLU A O 1
ATOM 2213 N N . GLU A 1 289 ? 0.388 -4.833 -14.707 1.00 92.44 289 GLU A N 1
ATOM 2214 C CA . GLU A 1 289 ? 1.839 -4.619 -14.791 1.00 92.44 289 GLU A CA 1
ATOM 2215 C C . GLU A 1 289 ? 2.630 -5.483 -13.795 1.00 92.44 289 GLU A C 1
ATOM 2217 O O . GLU A 1 289 ? 3.859 -5.487 -13.837 1.00 92.44 289 GLU A O 1
ATOM 2222 N N . GLU A 1 290 ? 1.956 -6.244 -12.924 1.00 94.69 290 GLU A N 1
ATOM 2223 C CA . GLU A 1 290 ? 2.592 -7.066 -11.884 1.00 94.69 290 GLU A CA 1
ATOM 2224 C C . GLU A 1 290 ? 3.658 -8.006 -12.462 1.00 94.69 290 GLU A C 1
ATOM 2226 O O . GLU A 1 290 ? 4.801 -8.008 -12.006 1.00 94.69 290 GLU A O 1
ATOM 2231 N N . PHE A 1 291 ? 3.307 -8.770 -13.500 1.00 95.19 291 PHE A N 1
ATOM 2232 C CA . PHE A 1 291 ? 4.223 -9.734 -14.111 1.00 95.19 291 PHE A CA 1
ATOM 2233 C C . PHE A 1 291 ? 5.465 -9.057 -14.704 1.00 95.19 291 PHE A C 1
ATOM 2235 O O . PHE A 1 291 ? 6.579 -9.560 -14.574 1.00 95.19 291 PHE A O 1
ATOM 2242 N N . HIS A 1 292 ? 5.295 -7.888 -15.325 1.00 95.25 292 HIS A N 1
ATOM 2243 C CA . HIS A 1 292 ? 6.414 -7.109 -15.851 1.00 95.25 292 HIS A CA 1
ATOM 2244 C C . HIS A 1 292 ? 7.283 -6.537 -14.719 1.00 95.25 292 HIS A C 1
ATOM 2246 O O . HIS A 1 292 ? 8.508 -6.622 -14.786 1.00 95.25 292 HIS A O 1
ATOM 2252 N N . GLN A 1 293 ? 6.678 -6.051 -13.632 1.00 95.75 293 GLN A N 1
ATOM 2253 C CA . GLN A 1 293 ? 7.431 -5.568 -12.473 1.00 95.75 293 GLN A CA 1
ATOM 2254 C C . GLN A 1 293 ? 8.246 -6.679 -11.796 1.00 95.75 293 GLN A C 1
ATOM 2256 O O . GLN A 1 293 ? 9.368 -6.413 -11.364 1.00 95.75 293 GLN A O 1
ATOM 2261 N N . GLN A 1 294 ? 7.733 -7.911 -11.742 1.00 95.50 294 GLN A N 1
ATOM 2262 C CA . GLN A 1 294 ? 8.495 -9.058 -11.240 1.00 95.50 294 GLN A CA 1
ATOM 2263 C C . GLN A 1 294 ? 9.722 -9.364 -12.115 1.00 95.50 294 GLN A C 1
ATOM 2265 O O . GLN A 1 294 ? 10.790 -9.674 -11.586 1.00 95.50 294 GLN A O 1
ATOM 2270 N N . LYS A 1 295 ? 9.608 -9.219 -13.446 1.00 95.69 295 LYS A N 1
ATOM 2271 C CA . LYS A 1 295 ? 10.765 -9.320 -14.354 1.00 95.69 295 LYS A CA 1
ATOM 2272 C C . LYS A 1 295 ? 11.802 -8.234 -14.077 1.00 95.69 295 LYS A C 1
ATOM 2274 O O . LYS A 1 295 ? 12.989 -8.542 -14.054 1.00 95.69 295 LYS A O 1
ATOM 2279 N N . LEU A 1 296 ? 11.364 -6.995 -13.849 1.00 95.19 296 LEU A N 1
ATOM 2280 C CA . LEU A 1 296 ? 12.246 -5.871 -13.513 1.00 95.19 296 LEU A CA 1
ATOM 2281 C C . LEU A 1 296 ? 12.961 -6.060 -12.170 1.00 95.19 296 LEU A C 1
ATOM 2283 O O . LEU A 1 296 ? 14.144 -5.755 -12.075 1.00 95.19 296 LEU A O 1
ATOM 2287 N N . ASP A 1 297 ? 12.273 -6.577 -11.149 1.00 93.75 297 ASP A N 1
ATOM 2288 C CA . ASP A 1 297 ? 12.874 -6.905 -9.846 1.00 93.75 297 ASP A CA 1
ATOM 2289 C C . ASP A 1 297 ? 13.988 -7.954 -10.006 1.00 93.75 297 ASP A C 1
ATOM 2291 O O . ASP A 1 297 ? 15.126 -7.722 -9.591 1.00 93.75 297 ASP A O 1
ATOM 2295 N N . LEU A 1 298 ? 13.713 -9.062 -10.709 1.00 92.75 298 LEU A N 1
ATOM 2296 C CA . LEU A 1 298 ? 14.743 -10.066 -10.998 1.00 92.75 298 LEU A CA 1
ATOM 2297 C C . LEU A 1 298 ? 15.894 -9.495 -11.828 1.00 92.75 298 LEU A C 1
ATOM 2299 O O . LEU A 1 298 ? 17.055 -9.730 -11.499 1.00 92.75 298 LEU A O 1
ATOM 2303 N N . LEU A 1 299 ? 15.586 -8.725 -12.874 1.00 93.25 299 LEU A N 1
ATOM 2304 C CA . LEU A 1 299 ? 16.595 -8.073 -13.701 1.00 93.25 299 LEU A CA 1
ATOM 2305 C C . LEU A 1 299 ? 17.502 -7.170 -12.860 1.00 93.25 299 LEU A C 1
ATOM 2307 O O . LEU A 1 299 ? 18.717 -7.211 -13.031 1.00 93.25 299 LEU A O 1
ATOM 2311 N N . TRP A 1 300 ? 16.933 -6.402 -11.929 1.00 92.75 300 TRP A N 1
ATOM 2312 C CA . TRP A 1 300 ? 17.697 -5.520 -11.052 1.00 92.75 300 TRP A CA 1
ATOM 2313 C C . TRP A 1 300 ? 18.678 -6.300 -10.174 1.00 92.75 300 TRP A C 1
ATOM 2315 O O . TRP A 1 300 ? 19.859 -5.950 -10.115 1.00 92.75 300 TRP A O 1
ATOM 2325 N N . ARG A 1 301 ? 18.226 -7.401 -9.564 1.00 90.31 301 ARG A N 1
ATOM 2326 C CA . ARG A 1 301 ? 19.094 -8.275 -8.756 1.00 90.31 301 ARG A CA 1
ATOM 2327 C C . ARG A 1 301 ? 20.212 -8.914 -9.576 1.00 90.31 301 ARG A C 1
ATOM 2329 O O . ARG A 1 301 ? 21.297 -9.131 -9.047 1.00 90.31 301 ARG A O 1
ATOM 2336 N N . LEU A 1 302 ? 19.954 -9.204 -10.853 1.00 88.56 302 LEU A N 1
ATOM 2337 C CA . LEU A 1 302 ? 20.948 -9.766 -11.768 1.00 88.56 302 LEU A CA 1
ATOM 2338 C C . LEU A 1 302 ? 22.038 -8.755 -12.125 1.00 88.56 302 LEU A C 1
ATOM 2340 O O . LEU A 1 302 ? 23.218 -9.073 -12.007 1.00 88.56 302 LEU A O 1
ATOM 2344 N N . VAL A 1 303 ? 21.662 -7.537 -12.531 1.00 87.06 303 VAL A N 1
ATOM 2345 C CA . VAL A 1 303 ? 22.651 -6.516 -12.929 1.00 87.06 303 VAL A CA 1
ATOM 2346 C C . VAL A 1 303 ? 23.414 -5.943 -11.739 1.00 87.06 303 VAL A C 1
ATOM 2348 O O . VAL A 1 303 ? 24.501 -5.397 -11.907 1.00 87.06 303 VAL A O 1
ATOM 2351 N N . LEU A 1 304 ? 22.872 -6.060 -10.526 1.00 83.12 304 LEU A N 1
ATOM 2352 C CA . LEU A 1 304 ? 23.504 -5.561 -9.311 1.00 83.12 304 LEU A CA 1
ATOM 2353 C C . LEU A 1 304 ? 23.354 -6.561 -8.158 1.00 83.12 304 LEU A C 1
ATOM 2355 O O . LEU A 1 304 ? 22.520 -6.353 -7.278 1.00 83.12 304 LEU A O 1
ATOM 2359 N N . PRO A 1 305 ? 24.190 -7.610 -8.085 1.00 66.06 305 PRO A N 1
ATOM 2360 C CA . PRO A 1 305 ? 24.081 -8.643 -7.049 1.00 66.06 305 PRO A CA 1
ATOM 2361 C C . PRO A 1 305 ? 24.184 -8.112 -5.609 1.00 66.06 305 PRO A C 1
ATOM 2363 O O . PRO A 1 305 ? 23.596 -8.678 -4.690 1.00 66.06 305 PRO A O 1
ATOM 2366 N N . SER A 1 306 ? 24.865 -6.978 -5.402 1.00 66.12 306 SER A N 1
ATOM 2367 C CA . SER A 1 306 ? 24.934 -6.283 -4.107 1.00 66.12 306 SER A CA 1
ATOM 2368 C C . SER A 1 306 ? 23.596 -5.686 -3.644 1.00 66.12 306 SER A C 1
ATOM 2370 O O . SER A 1 306 ? 23.480 -5.273 -2.494 1.00 66.12 306 SER A O 1
ATOM 2372 N N . THR A 1 307 ? 22.570 -5.656 -4.502 1.00 62.09 307 THR A N 1
ATOM 2373 C CA . THR A 1 307 ? 21.195 -5.263 -4.139 1.00 62.09 307 THR A CA 1
ATOM 2374 C C . THR A 1 307 ? 20.405 -6.387 -3.470 1.00 62.09 307 THR A C 1
ATOM 2376 O O . THR A 1 307 ? 19.295 -6.136 -3.006 1.00 62.09 307 THR A O 1
ATOM 2379 N N . GLY A 1 308 ? 20.962 -7.603 -3.363 1.00 61.50 308 GLY A N 1
ATOM 2380 C CA . GLY A 1 308 ? 20.321 -8.742 -2.693 1.00 61.50 308 GLY A CA 1
ATOM 2381 C C . GLY A 1 308 ? 19.933 -8.484 -1.229 1.00 61.50 308 GLY A C 1
ATOM 2382 O O . GLY A 1 308 ? 19.021 -9.133 -0.721 1.00 61.50 308 GLY A O 1
ATOM 2383 N N . ASP A 1 309 ? 20.557 -7.494 -0.586 1.00 69.44 309 ASP A N 1
ATOM 2384 C CA . ASP A 1 309 ? 20.245 -7.070 0.784 1.00 69.44 309 ASP A CA 1
ATOM 2385 C C . ASP A 1 309 ? 19.034 -6.119 0.871 1.00 69.44 309 ASP A C 1
ATOM 2387 O O . ASP A 1 309 ? 18.506 -5.866 1.958 1.00 69.44 309 ASP A O 1
ATOM 2391 N N . VAL A 1 310 ? 18.565 -5.579 -0.261 1.00 84.75 310 VAL A N 1
ATOM 2392 C CA . VAL A 1 310 ? 17.404 -4.684 -0.306 1.00 84.75 310 VAL A CA 1
ATOM 2393 C C . VAL A 1 310 ? 16.127 -5.515 -0.322 1.00 84.75 310 VAL A C 1
ATOM 2395 O O . VAL A 1 310 ? 15.830 -6.231 -1.278 1.00 84.75 310 VAL A O 1
ATOM 2398 N N . ALA A 1 311 ? 15.319 -5.385 0.728 1.00 88.50 311 ALA A N 1
ATOM 2399 C CA . ALA A 1 311 ? 14.025 -6.048 0.782 1.00 88.50 311 ALA A CA 1
ATOM 2400 C C . ALA A 1 311 ? 13.063 -5.418 -0.238 1.00 88.50 311 ALA A C 1
ATOM 2402 O O . ALA A 1 311 ? 12.768 -4.224 -0.171 1.00 88.50 311 ALA A O 1
ATOM 2403 N N . GLN A 1 312 ? 12.539 -6.230 -1.156 1.00 91.06 312 GLN A N 1
ATOM 2404 C CA . GLN A 1 312 ? 11.579 -5.800 -2.174 1.00 91.06 312 GLN A CA 1
ATOM 2405 C C . GLN A 1 312 ? 10.203 -6.416 -1.902 1.00 91.06 312 GLN A C 1
ATOM 2407 O O . GLN A 1 312 ? 10.090 -7.597 -1.562 1.00 91.06 312 GLN A O 1
ATOM 2412 N N . LYS A 1 313 ? 9.144 -5.609 -2.006 1.00 93.44 313 LYS A N 1
ATOM 2413 C CA . LYS A 1 313 ? 7.748 -6.025 -1.787 1.00 93.44 313 LYS A CA 1
ATOM 2414 C C . LYS A 1 313 ? 6.841 -5.463 -2.875 1.00 93.44 313 LYS A C 1
ATOM 2416 O O . LYS A 1 313 ? 7.039 -4.337 -3.317 1.00 93.44 313 LYS A O 1
ATOM 2421 N N . HIS A 1 314 ? 5.795 -6.199 -3.235 1.00 94.81 314 HIS A N 1
ATOM 2422 C CA . HIS A 1 314 ? 4.799 -5.768 -4.217 1.00 94.81 314 HIS A CA 1
ATOM 2423 C C . HIS A 1 314 ? 3.465 -5.444 -3.536 1.00 94.81 314 HIS A C 1
ATOM 2425 O O . HIS A 1 314 ? 2.914 -6.271 -2.808 1.00 94.81 314 HIS A O 1
ATOM 2431 N N . LEU A 1 315 ? 2.932 -4.248 -3.790 1.00 96.88 315 LEU A N 1
ATOM 2432 C CA . LEU A 1 315 ? 1.543 -3.897 -3.508 1.00 96.88 315 LEU A CA 1
ATOM 2433 C C . LEU A 1 315 ? 0.804 -3.838 -4.842 1.00 96.88 315 LEU A C 1
ATOM 2435 O O . LEU A 1 315 ? 0.919 -2.871 -5.598 1.00 96.88 315 LEU A O 1
ATOM 2439 N N . VAL A 1 316 ? 0.041 -4.893 -5.116 1.00 96.25 316 VAL A N 1
ATOM 2440 C CA . VAL A 1 316 ? -0.704 -5.045 -6.365 1.00 96.25 316 VAL A CA 1
ATOM 2441 C C . VAL A 1 316 ? -2.085 -4.418 -6.223 1.00 96.25 316 VAL A C 1
ATOM 2443 O O . VAL A 1 316 ? -2.930 -4.856 -5.437 1.00 96.25 316 VAL A O 1
ATOM 2446 N N . CYS A 1 317 ? -2.327 -3.368 -6.997 1.00 95.62 317 CYS A N 1
ATOM 2447 C CA . CYS A 1 317 ? -3.605 -2.684 -7.060 1.00 95.62 317 CYS A CA 1
ATOM 2448 C C . CYS A 1 317 ? -4.545 -3.462 -7.982 1.00 95.62 317 CYS A C 1
ATOM 2450 O O . CYS A 1 317 ? -4.263 -3.630 -9.165 1.00 95.62 317 CYS A O 1
ATOM 2452 N N . GLY A 1 318 ? -5.684 -3.911 -7.450 1.00 91.50 318 GLY A N 1
ATOM 2453 C CA . GLY A 1 318 ? -6.685 -4.616 -8.252 1.00 91.50 318 GLY A CA 1
ATOM 2454 C C . GLY A 1 318 ? -7.231 -3.779 -9.424 1.00 91.50 318 GLY A C 1
ATOM 2455 O O . GLY A 1 318 ? -7.131 -2.544 -9.410 1.00 91.50 318 GLY A O 1
ATOM 2456 N N . PRO A 1 319 ? -7.882 -4.430 -10.401 1.00 88.06 319 PRO A N 1
ATOM 2457 C CA . PRO A 1 319 ? -8.315 -3.781 -11.633 1.00 88.06 319 PRO A CA 1
ATOM 2458 C C . PRO A 1 319 ? -9.366 -2.699 -11.369 1.00 88.06 319 PRO A C 1
ATOM 2460 O O . PRO A 1 319 ? -10.139 -2.778 -10.407 1.00 88.06 319 PRO A O 1
ATOM 2463 N N . VAL A 1 320 ? -9.430 -1.711 -12.263 1.00 87.69 320 VAL A N 1
ATOM 2464 C CA . VAL A 1 320 ? -10.471 -0.674 -12.271 1.00 87.69 320 VAL A CA 1
ATOM 2465 C C . VAL A 1 320 ? -11.356 -0.887 -13.493 1.00 87.69 320 VAL A C 1
ATOM 2467 O O . VAL A 1 320 ? -10.867 -0.939 -14.617 1.00 87.69 320 VAL A O 1
ATOM 2470 N N . LYS A 1 321 ? -12.666 -1.037 -13.274 1.00 82.44 321 LYS A N 1
ATOM 2471 C CA . LYS A 1 321 ? -13.652 -1.252 -14.341 1.00 82.44 321 LYS A CA 1
ATOM 2472 C C . LYS A 1 321 ? -14.625 -0.082 -14.390 1.00 82.44 321 LYS A C 1
ATOM 2474 O O . LYS A 1 321 ? -15.170 0.299 -13.358 1.00 82.44 321 LYS A O 1
ATOM 2479 N N . VAL A 1 322 ? -14.874 0.434 -15.590 1.00 78.56 322 VAL A N 1
ATOM 2480 C CA . VAL A 1 322 ? -15.917 1.434 -15.843 1.00 78.56 322 VAL A CA 1
ATOM 2481 C C . VAL A 1 322 ? -17.163 0.716 -16.345 1.00 78.56 322 VAL A C 1
ATOM 2483 O O . VAL A 1 322 ? -17.099 -0.073 -17.288 1.00 78.56 322 VAL A O 1
ATOM 2486 N N . VAL A 1 323 ? -18.299 0.959 -15.694 1.00 77.50 323 VAL A N 1
ATOM 2487 C CA . VAL A 1 323 ? -19.584 0.369 -16.088 1.00 77.50 323 VAL A CA 1
ATOM 2488 C C . VAL A 1 323 ? -20.020 0.983 -17.423 1.00 77.50 323 VAL A C 1
ATOM 2490 O O . VAL A 1 323 ? -19.986 2.198 -17.576 1.00 77.50 323 VAL A O 1
ATOM 2493 N N . ASN A 1 324 ? -20.446 0.147 -18.374 1.00 69.50 324 ASN A N 1
ATOM 2494 C CA . ASN A 1 324 ? -20.954 0.546 -19.697 1.00 69.50 324 ASN A CA 1
ATOM 2495 C C . ASN A 1 324 ? -19.952 1.245 -20.639 1.00 69.50 324 ASN A C 1
ATOM 2497 O O . ASN A 1 324 ? -20.383 1.884 -21.597 1.00 69.50 324 ASN A O 1
ATOM 2501 N N . SER A 1 325 ? -18.639 1.105 -20.429 1.00 67.50 325 SER A N 1
ATOM 2502 C CA . SER A 1 325 ? -17.647 1.565 -21.411 1.00 67.50 325 SER A CA 1
ATOM 2503 C C . SER A 1 325 ? -17.197 0.422 -22.320 1.00 67.50 325 SER A C 1
ATOM 2505 O O . SER A 1 325 ? -16.787 -0.633 -21.838 1.00 67.50 325 SER A O 1
ATOM 2507 N N . ALA A 1 326 ? -17.252 0.639 -23.636 1.00 63.97 326 ALA A N 1
ATOM 2508 C CA . ALA A 1 326 ? -16.718 -0.294 -24.631 1.00 63.97 326 ALA A CA 1
ATOM 2509 C C . ALA A 1 326 ? -15.184 -0.202 -24.768 1.00 63.97 326 ALA A C 1
ATOM 2511 O O . ALA A 1 326 ? -14.559 -1.124 -25.287 1.00 63.97 326 ALA A O 1
ATOM 2512 N N . SER A 1 327 ? -14.575 0.891 -24.292 1.00 66.81 327 SER A N 1
ATOM 2513 C CA . SER A 1 327 ? -13.134 1.155 -24.361 1.00 66.81 327 SER A CA 1
ATOM 2514 C C . SER A 1 327 ? -12.536 1.471 -22.988 1.00 66.81 327 SER A C 1
ATOM 2516 O O . SER A 1 327 ? -13.238 1.873 -22.054 1.00 66.81 327 SER A O 1
ATOM 2518 N N . ALA A 1 328 ? -11.218 1.297 -22.864 1.00 71.88 328 ALA A N 1
ATOM 2519 C CA . ALA A 1 328 ? -10.482 1.739 -21.687 1.00 71.88 328 ALA A CA 1
ATOM 2520 C C . ALA A 1 328 ? -10.575 3.268 -21.571 1.00 71.88 328 ALA A C 1
ATOM 2522 O O . ALA A 1 328 ? -10.256 3.975 -22.523 1.00 71.88 328 ALA A O 1
ATOM 2523 N N . VAL A 1 329 ? -11.036 3.754 -20.418 1.00 81.56 329 VAL A N 1
ATOM 2524 C CA . VAL A 1 329 ? -11.119 5.187 -20.110 1.00 81.56 329 VAL A CA 1
ATOM 2525 C C . VAL A 1 329 ? -9.762 5.652 -19.589 1.00 81.56 329 VAL A C 1
ATOM 2527 O O . VAL A 1 329 ? -9.181 5.009 -18.704 1.00 81.56 329 VAL A O 1
ATOM 2530 N N . THR A 1 330 ? -9.248 6.743 -20.151 1.00 83.50 330 THR A N 1
ATOM 2531 C CA . THR A 1 330 ? -8.004 7.376 -19.694 1.00 83.50 330 THR A CA 1
ATOM 2532 C C . THR A 1 330 ? -8.261 8.241 -18.459 1.00 83.50 330 THR A C 1
ATOM 2534 O O . THR A 1 330 ? -9.398 8.584 -18.126 1.00 83.50 330 THR A O 1
ATOM 2537 N N . CYS A 1 331 ? -7.201 8.609 -17.746 1.00 83.75 331 CYS A N 1
ATOM 2538 C CA . CYS A 1 331 ? -7.308 9.493 -16.588 1.00 83.75 331 CYS A CA 1
ATOM 2539 C C . CYS A 1 331 ? -7.818 10.887 -16.965 1.00 83.75 331 CYS A C 1
ATOM 2541 O O . CYS A 1 331 ? -8.639 11.438 -16.235 1.00 83.75 331 CYS A O 1
ATOM 2543 N N . SER A 1 332 ? -7.372 11.430 -18.104 1.00 81.69 332 SER A N 1
ATOM 2544 C CA . SER A 1 332 ? -7.841 12.722 -18.615 1.00 81.69 332 SER A CA 1
ATOM 2545 C C . SER A 1 332 ? -9.338 12.695 -18.915 1.00 81.69 332 SER A C 1
ATOM 2547 O O . SER A 1 332 ? -10.052 13.595 -18.487 1.00 81.69 332 SER A O 1
ATOM 2549 N N . GLN A 1 333 ? -9.829 11.637 -19.567 1.00 84.94 333 GLN A N 1
ATOM 2550 C CA . GLN A 1 333 ? -11.252 11.469 -19.886 1.00 84.94 333 GLN A CA 1
ATOM 2551 C C . GLN A 1 333 ? -12.141 11.350 -18.646 1.00 84.94 333 GLN A C 1
ATOM 2553 O O . GLN A 1 333 ? -13.274 11.807 -18.667 1.00 84.94 333 GLN A O 1
ATOM 2558 N N . TYR A 1 334 ? -11.655 10.709 -17.581 1.00 83.62 334 TYR A N 1
ATOM 2559 C CA . TYR A 1 334 ? -12.422 10.557 -16.342 1.00 83.62 334 TYR A CA 1
ATOM 2560 C C . TYR A 1 334 ? -12.478 11.839 -15.505 1.00 83.62 334 TYR A C 1
ATOM 2562 O O . TYR A 1 334 ? -13.403 12.013 -14.717 1.00 83.62 334 TYR A O 1
ATOM 2570 N N . PHE A 1 335 ? -11.461 12.694 -15.620 1.00 78.94 335 PHE A N 1
ATOM 2571 C CA . PHE A 1 335 ? -11.361 13.919 -14.829 1.00 78.94 335 PHE A CA 1
ATOM 2572 C C . PHE A 1 335 ? -12.118 15.111 -15.442 1.00 78.94 335 PHE A C 1
ATOM 2574 O O . PHE A 1 335 ? -12.331 16.107 -14.752 1.00 78.94 335 PHE A O 1
ATOM 2581 N N . GLN A 1 336 ? -12.511 15.012 -16.715 1.00 75.62 336 GLN A N 1
ATOM 2582 C CA . GLN A 1 336 ? -13.399 15.962 -17.398 1.00 75.62 336 GLN A CA 1
ATOM 2583 C C . GLN A 1 336 ? -14.861 15.759 -16.991 1.00 75.62 336 GLN A C 1
ATOM 2585 O O . GLN A 1 336 ? -15.558 16.789 -16.838 1.00 75.62 336 GLN A O 1
#

Organism: Eleutherodactylus coqui (NCBI:txid57060)

Secondary structure (DSSP, 8-state):
------------HHHHHHHHHHHHT-SS--S--PPEEPPGGGTTT-SEEEEHHHHTTTSTTS---HHHHHHHHT---TTPPPEEEEEEETTEEEEEE-HHHHHHHHHH--HHHHSPP--SS---SEEEEEETHHHH--SGGG-BHHHHHHHHHHHHHHHHHHHTT-EEEEESPB--HHHHHHHHHTT----B----HHHHHHHHHHHHHHHTT--------TTS-TT-EEEEHHHHHHHTT---TTS-TT--EEEE-HHHHHHHHHHHHHHHHH-SS-EEEEEEEETTTHHHHHHHHHHHHHH-GGGGGSEEEEEEEPP---TT-SSPPBHHHHH-

Foldseek 3Di:
DDDPPPPQAAADPVVQQVLLQVLQPPQPFDDGQDWDADDPVCVVPAGIFRFLVSLCRVPVRSARDPVSQVSSQPDDDRNHAHWDGWDQDNRHIGTHGPVVRNVCSCVVPVPVVVADPQPPDPDWLEEEEELPLQLPDQDQQVAFPLSVLLLVCSQVVQVNSVSSNHHYHYPDAHAHPRVVVVCVVVVRDGHHDDDDPVLVVQLVLLLVLLVVQDPDPPPDPCPPAHPWGKDQLVVLCVVLVNDCPPADPPLGIDRHDSSLSSSLSSVVVVVVVVVPIAYEYEYREEQVCVNVVSNSVSSSCSSPVVCSSHHYHYDYRYDDDDPPDPDGAGPVNVVD

InterPro domains:
  IPR037380 DALR anticodon-binding domain-containing protein 3 [PTHR16043] (11-336)
  IPR060165 DALR, N-terminal domain [PF26758] (11-113)

pLDDT: mean 83.26, std 13.66, range [29.89, 97.19]

Sequence (336 aa):
MESEARCAAPLRVFETLRLLGTALQSSSAPSTVWFKESSQKNLRSRDFLVPRGTLKNSFPDGEVPADVIEKLRSLAAPGLPPIKNCLQSEAGLLVQLDRPAVFRQVLKDFTPYLRPPSSADSGPDVVILNCAPLHSNKALEALRLSHLRAVLIADHLAEVLTLQGKHVYRVPAAFCTEVEGFLSQLGISWPSSADAPALEETVSCFKDLLRDCDEDTGDVDSAQSPGAIRVQLKTSAEKHNICLQGYDPNLDFFLVNEDDLRHIARLQRSVQAAQTSPCTVLHIVSCEEEFHQQKLDLLWRLVLPSTGDVAQKHLVCGPVKVVNSASAVTCSQYFQ

Radius of gyration: 27.32 Å; chains: 1; bounding box: 57×42×82 Å